Protein AF-A0A2N3C7J3-F1 (afdb_monomer)

pLDDT: mean 87.85, std 14.68, range [39.56, 98.12]

Structure (mmCIF, N/CA/C/O backbone):
data_AF-A0A2N3C7J3-F1
#
_entry.id   AF-A0A2N3C7J3-F1
#
loop_
_atom_site.group_PDB
_atom_site.id
_atom_site.type_symbol
_atom_site.label_atom_id
_atom_site.label_alt_id
_atom_site.label_comp_id
_atom_site.label_asym_id
_atom_site.label_entity_id
_atom_site.label_seq_id
_atom_site.pdbx_PDB_ins_code
_atom_site.Cartn_x
_atom_site.Cartn_y
_atom_site.Cartn_z
_atom_site.occupancy
_atom_site.B_iso_or_equiv
_atom_site.auth_seq_id
_atom_site.auth_comp_id
_atom_site.auth_asym_id
_atom_site.auth_atom_id
_atom_site.pdbx_PDB_model_num
ATOM 1 N N . VAL A 1 1 ? -2.230 -21.359 -26.504 1.00 69.44 1 VAL A N 1
ATOM 2 C CA . VAL A 1 1 ? -1.701 -20.142 -25.837 1.00 69.44 1 VAL A CA 1
ATOM 3 C C . VAL A 1 1 ? -2.886 -19.382 -25.263 1.00 69.44 1 VAL A C 1
ATOM 5 O O . VAL A 1 1 ? -3.869 -19.253 -25.979 1.00 69.44 1 VAL A O 1
ATOM 8 N N . THR A 1 2 ? -2.851 -18.961 -23.995 1.00 91.88 2 THR A N 1
ATOM 9 C CA . THR A 1 2 ? -3.959 -18.203 -23.381 1.00 91.88 2 THR A CA 1
ATOM 10 C C . THR A 1 2 ? -3.746 -16.697 -23.546 1.00 91.88 2 THR A C 1
ATOM 12 O O . THR A 1 2 ? -2.611 -16.245 -23.710 1.00 91.88 2 THR A O 1
ATOM 15 N N . GLU A 1 3 ? -4.817 -15.906 -23.464 1.00 86.19 3 GLU A N 1
ATOM 16 C CA . GLU A 1 3 ? -4.745 -14.437 -23.502 1.00 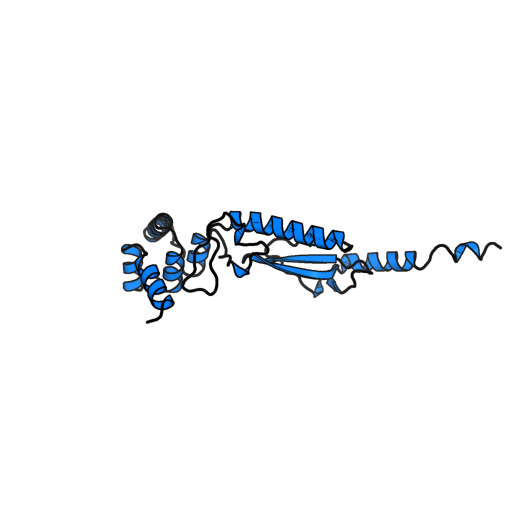86.19 3 GLU A CA 1
ATOM 17 C C . GLU A 1 3 ? -3.797 -13.877 -22.426 1.00 86.19 3 GLU A C 1
ATOM 19 O O . GLU A 1 3 ? -2.992 -12.985 -22.693 1.00 86.19 3 GLU A O 1
ATOM 24 N N . LEU A 1 4 ? -3.811 -14.468 -21.226 1.00 86.25 4 LEU A N 1
ATOM 25 C CA . LEU A 1 4 ? -2.898 -14.109 -20.141 1.00 86.25 4 LEU A CA 1
ATOM 26 C C . LEU A 1 4 ? -1.430 -14.387 -20.497 1.00 86.25 4 LEU A C 1
ATOM 28 O O . LEU A 1 4 ? -0.559 -13.577 -20.181 1.00 86.25 4 LEU A O 1
ATOM 32 N N . THR A 1 5 ? -1.137 -15.504 -21.173 1.00 88.81 5 THR A N 1
ATOM 33 C CA . THR A 1 5 ? 0.220 -15.786 -21.663 1.00 88.81 5 THR A CA 1
ATOM 34 C C . THR A 1 5 ? 0.669 -14.724 -22.665 1.00 88.81 5 THR A C 1
ATOM 36 O O . THR A 1 5 ? 1.784 -14.226 -22.536 1.00 88.81 5 THR A O 1
ATOM 39 N N . VAL A 1 6 ? -0.194 -14.324 -23.607 1.00 89.25 6 VAL A N 1
ATOM 40 C CA . VAL A 1 6 ? 0.124 -13.262 -24.580 1.00 89.25 6 VAL A CA 1
ATOM 41 C C . VAL A 1 6 ? 0.414 -11.942 -23.866 1.00 89.25 6 VAL A C 1
ATOM 43 O O . VAL A 1 6 ? 1.452 -11.333 -24.110 1.00 89.25 6 VAL A O 1
ATOM 46 N N . ARG A 1 7 ? -0.440 -11.529 -22.922 1.00 88.06 7 ARG A N 1
ATOM 47 C CA . ARG A 1 7 ? -0.241 -10.287 -22.154 1.00 88.06 7 ARG A CA 1
ATOM 48 C C . ARG A 1 7 ? 1.067 -10.290 -21.366 1.00 88.06 7 ARG A C 1
ATOM 50 O O . ARG A 1 7 ? 1.789 -9.301 -21.391 1.00 88.06 7 ARG A O 1
ATOM 57 N N . ARG A 1 8 ? 1.416 -11.407 -20.718 1.00 91.12 8 ARG A N 1
ATOM 58 C CA . ARG A 1 8 ? 2.692 -11.552 -19.993 1.00 91.12 8 ARG A CA 1
ATOM 59 C C . ARG A 1 8 ? 3.904 -11.437 -20.915 1.00 91.12 8 ARG A C 1
ATOM 61 O O . ARG A 1 8 ? 4.882 -10.797 -20.544 1.00 91.12 8 ARG A O 1
ATOM 68 N N . VAL A 1 9 ? 3.840 -12.029 -22.108 1.00 89.94 9 VAL A N 1
ATOM 69 C CA . VAL A 1 9 ? 4.904 -11.900 -23.116 1.00 89.94 9 VAL A CA 1
ATOM 70 C C . VAL A 1 9 ? 5.036 -10.446 -23.572 1.00 89.94 9 VAL A C 1
ATOM 72 O O . VAL A 1 9 ? 6.145 -9.919 -23.600 1.00 89.94 9 VAL A O 1
ATOM 75 N N . LEU A 1 10 ? 3.916 -9.772 -23.851 1.00 87.56 10 LEU A N 1
ATOM 76 C CA . LEU A 1 10 ? 3.915 -8.357 -24.233 1.00 87.56 10 LEU A CA 1
ATOM 77 C C . LEU A 1 10 ? 4.470 -7.448 -23.123 1.00 87.56 10 LEU A C 1
ATOM 79 O O . LEU A 1 10 ? 5.210 -6.517 -23.423 1.00 87.56 10 LEU A O 1
ATOM 83 N N . ALA A 1 11 ? 4.190 -7.740 -21.852 1.00 87.12 11 ALA A N 1
ATOM 84 C CA . ALA A 1 11 ? 4.720 -6.980 -20.717 1.00 87.12 11 ALA A CA 1
ATOM 85 C C . ALA A 1 11 ? 6.236 -7.130 -20.532 1.00 87.12 11 ALA A C 1
ATOM 87 O O . ALA A 1 11 ? 6.928 -6.185 -20.169 1.00 87.12 11 ALA A O 1
ATOM 88 N N . LEU A 1 12 ? 6.788 -8.312 -20.811 1.00 90.44 12 LEU A N 1
ATOM 89 C CA . LEU A 1 12 ? 8.243 -8.481 -20.851 1.00 90.44 12 LEU A CA 1
ATOM 90 C C . LEU A 1 12 ? 8.844 -7.767 -22.071 1.00 90.44 12 LEU A C 1
ATOM 92 O O . LEU A 1 12 ? 9.934 -7.201 -21.988 1.00 90.44 12 LEU A O 1
ATOM 96 N N . ALA A 1 13 ? 8.121 -7.740 -23.194 1.00 88.25 13 ALA A 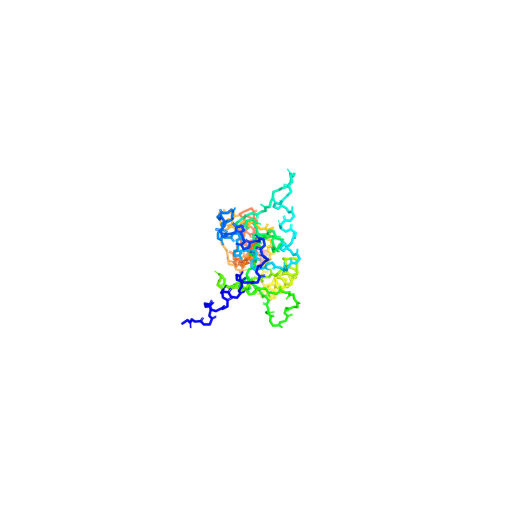N 1
ATOM 97 C CA . ALA A 1 13 ? 8.534 -7.008 -24.386 1.00 88.25 13 ALA A CA 1
ATOM 98 C C . ALA A 1 13 ? 8.504 -5.479 -24.196 1.00 88.25 13 ALA A C 1
ATOM 100 O O . ALA A 1 13 ? 9.284 -4.789 -24.849 1.00 88.25 13 ALA A O 1
ATOM 101 N N . SER A 1 14 ? 7.683 -4.940 -23.285 1.00 87.56 14 SER A N 1
ATOM 102 C CA . SER A 1 14 ? 7.628 -3.497 -23.000 1.00 87.56 14 SER A CA 1
ATOM 103 C C . SER A 1 14 ? 8.785 -2.974 -22.142 1.00 87.56 14 SER A C 1
ATOM 105 O O . SER A 1 14 ? 8.901 -1.764 -21.951 1.00 87.56 14 SER A O 1
ATOM 107 N N . LEU A 1 15 ? 9.645 -3.850 -21.614 1.00 94.38 15 LEU A N 1
ATOM 108 C CA . LEU A 1 15 ? 10.865 -3.444 -20.912 1.00 94.38 15 LEU A CA 1
ATOM 109 C C . LEU A 1 15 ? 11.858 -2.774 -21.870 1.00 94.38 15 LEU A C 1
ATOM 111 O O . LEU A 1 15 ? 11.883 -3.071 -23.062 1.00 94.38 15 LEU A O 1
ATOM 115 N N . SER A 1 16 ? 12.723 -1.897 -21.369 1.00 95.44 16 SER A N 1
ATOM 116 C CA . SER A 1 16 ? 13.808 -1.345 -22.187 1.00 95.44 16 SER A CA 1
ATOM 117 C C . SER A 1 16 ? 14.799 -2.436 -22.633 1.00 95.44 16 SER A C 1
ATOM 119 O O . SER A 1 16 ? 14.985 -3.457 -21.964 1.00 95.44 16 SER A O 1
ATOM 121 N N . GLY A 1 17 ? 15.461 -2.223 -23.777 1.00 96.25 17 GLY A N 1
ATOM 122 C CA . GLY A 1 17 ? 16.481 -3.144 -24.300 1.00 96.25 17 GLY A CA 1
ATOM 123 C C . GLY A 1 17 ? 17.576 -3.504 -23.282 1.00 96.25 17 GLY A C 1
ATOM 124 O O . GLY A 1 17 ? 17.837 -4.695 -23.110 1.00 96.25 17 GLY A O 1
ATOM 125 N N . PRO A 1 18 ? 18.163 -2.525 -22.563 1.00 97.31 18 PRO A N 1
ATOM 126 C CA . PRO A 1 18 ? 19.156 -2.798 -21.525 1.00 97.31 18 PRO A CA 1
ATOM 127 C C . PRO A 1 18 ? 18.635 -3.678 -20.383 1.00 97.31 18 PRO A C 1
ATOM 129 O O . PRO A 1 18 ? 19.316 -4.622 -20.003 1.00 97.31 18 PRO A O 1
ATOM 132 N N . ILE A 1 19 ? 17.414 -3.447 -19.881 1.00 97.50 19 ILE A N 1
ATOM 133 C CA . ILE A 1 19 ? 16.832 -4.278 -18.808 1.00 97.50 19 ILE A CA 1
ATOM 134 C C . ILE A 1 19 ? 16.631 -5.721 -19.284 1.00 97.50 19 ILE A C 1
ATOM 136 O O . ILE A 1 19 ? 16.953 -6.662 -18.561 1.00 97.50 19 ILE A O 1
ATOM 140 N N . ARG A 1 20 ? 16.142 -5.917 -20.518 1.00 96.44 20 ARG A N 1
ATOM 141 C CA . ARG A 1 20 ? 16.008 -7.268 -21.090 1.00 96.44 20 ARG A CA 1
ATOM 142 C C . ARG A 1 20 ? 17.354 -7.976 -21.221 1.00 96.44 20 ARG A C 1
ATOM 144 O O . ARG A 1 20 ? 17.415 -9.181 -20.992 1.00 96.44 20 ARG A O 1
ATOM 151 N N . LYS A 1 21 ? 18.412 -7.240 -21.578 1.00 96.94 21 LYS A N 1
ATOM 152 C CA . LYS A 1 21 ? 19.771 -7.782 -21.646 1.00 96.94 21 LYS A CA 1
ATOM 153 C C . LYS A 1 21 ? 20.260 -8.214 -20.262 1.00 96.94 21 LYS A C 1
ATOM 155 O O . LYS A 1 21 ? 20.635 -9.366 -20.123 1.00 96.94 21 LYS A O 1
ATOM 160 N N . LEU A 1 22 ? 20.141 -7.355 -19.245 1.00 97.31 22 LEU A N 1
ATOM 161 C CA . LEU A 1 22 ? 20.501 -7.702 -17.862 1.00 97.31 22 LEU A CA 1
ATOM 162 C C . LEU A 1 22 ? 19.790 -8.973 -17.381 1.00 97.31 22 LEU A C 1
ATOM 164 O O . LEU A 1 22 ? 20.396 -9.798 -16.713 1.00 97.31 22 LEU A O 1
ATOM 168 N N . TYR A 1 23 ? 18.520 -9.163 -17.745 1.00 95.81 23 TYR A N 1
ATOM 169 C CA . TYR A 1 23 ? 17.815 -10.399 -17.402 1.00 95.81 23 TYR A CA 1
ATOM 170 C C . TYR A 1 23 ? 18.317 -11.623 -18.173 1.00 95.81 23 TYR A C 1
ATOM 172 O O . TYR A 1 23 ? 18.389 -12.709 -17.616 1.00 95.81 23 TYR A O 1
ATOM 180 N N . THR A 1 24 ? 18.631 -11.457 -19.459 1.00 95.94 24 THR A N 1
ATOM 181 C CA . THR A 1 24 ? 19.147 -12.545 -20.308 1.00 95.94 24 THR A CA 1
ATOM 182 C C . THR A 1 24 ? 20.534 -12.996 -19.858 1.00 95.94 24 THR A C 1
ATOM 184 O O . THR A 1 24 ? 20.850 -14.176 -19.961 1.00 95.94 24 THR A O 1
ATOM 187 N N . ASP A 1 25 ? 21.327 -12.061 -19.339 1.00 97.25 25 ASP A N 1
ATOM 188 C CA . ASP A 1 25 ? 22.675 -12.291 -18.823 1.00 97.25 25 ASP A CA 1
ATOM 189 C C . ASP A 1 25 ? 22.663 -12.746 -17.339 1.00 97.25 25 ASP A C 1
ATOM 191 O O . ASP A 1 25 ? 23.718 -12.821 -16.719 1.00 97.25 25 ASP A O 1
ATOM 195 N N . ASP A 1 26 ? 21.487 -13.040 -16.759 1.00 96.12 26 ASP A N 1
ATOM 196 C CA . ASP A 1 26 ? 21.280 -13.437 -15.351 1.00 96.12 26 ASP A CA 1
ATOM 197 C C . ASP A 1 26 ? 21.779 -12.417 -14.294 1.00 96.12 26 ASP A C 1
ATOM 199 O O . ASP A 1 26 ? 21.926 -12.737 -13.114 1.00 96.12 26 ASP A O 1
ATOM 203 N N . GLU A 1 27 ? 21.967 -11.150 -14.680 1.00 97.38 27 GLU A N 1
ATOM 204 C CA . GLU A 1 27 ? 22.411 -10.061 -13.791 1.00 97.38 27 GLU A CA 1
ATOM 205 C C . GLU A 1 27 ? 21.302 -9.568 -12.846 1.00 97.38 27 GLU A C 1
ATOM 207 O O . GLU A 1 27 ? 21.571 -8.991 -11.790 1.00 97.38 27 GLU A O 1
ATOM 212 N N . ILE A 1 28 ? 20.035 -9.777 -13.218 1.00 97.06 28 ILE A N 1
ATOM 213 C CA . ILE A 1 28 ? 18.875 -9.438 -12.388 1.00 97.06 28 ILE A CA 1
ATOM 214 C C . ILE A 1 28 ? 17.913 -10.605 -12.261 1.00 97.06 28 ILE A C 1
ATOM 216 O O . ILE A 1 28 ? 17.639 -11.336 -13.209 1.00 97.06 28 ILE A O 1
ATOM 220 N N . ASP A 1 29 ? 17.335 -10.742 -11.073 1.00 95.81 29 ASP A N 1
ATOM 221 C CA . ASP A 1 29 ? 16.405 -11.819 -10.787 1.00 95.81 29 ASP A CA 1
ATOM 222 C C . ASP A 1 29 ? 15.016 -11.592 -11.423 1.00 95.81 29 ASP A C 1
ATOM 224 O O . ASP A 1 29 ? 14.615 -10.500 -11.850 1.00 95.81 29 ASP A O 1
ATOM 228 N N . ARG A 1 30 ? 14.228 -12.669 -11.440 1.00 94.25 30 ARG A N 1
ATOM 229 C CA . ARG A 1 30 ? 12.876 -12.675 -12.006 1.00 94.25 30 ARG A CA 1
ATOM 230 C C . ARG A 1 30 ? 11.900 -11.749 -11.270 1.00 94.25 30 ARG A C 1
ATOM 232 O O . ARG A 1 30 ? 10.965 -11.249 -11.897 1.00 94.25 30 ARG A O 1
ATOM 239 N N . GLU A 1 31 ? 12.046 -11.569 -9.961 1.00 94.38 31 GLU A N 1
ATOM 240 C CA . GLU A 1 31 ? 11.203 -10.667 -9.170 1.00 94.38 31 GLU A CA 1
ATOM 241 C C . GLU A 1 31 ? 11.479 -9.202 -9.550 1.00 94.38 31 GLU A C 1
ATOM 243 O O . GLU A 1 31 ? 10.529 -8.459 -9.802 1.00 94.38 31 GLU A O 1
ATOM 248 N N . THR A 1 32 ? 12.750 -8.824 -9.716 1.00 96.38 32 THR A N 1
ATOM 249 C CA . THR A 1 32 ? 13.192 -7.506 -10.201 1.00 96.38 32 THR A CA 1
ATOM 250 C C . THR A 1 32 ? 12.607 -7.192 -11.576 1.00 96.38 32 THR A C 1
ATOM 252 O O . THR A 1 32 ? 11.985 -6.149 -11.772 1.00 96.38 32 THR A O 1
ATOM 255 N N . VAL A 1 33 ? 12.731 -8.116 -12.532 1.00 95.56 33 VAL A N 1
ATOM 256 C CA . VAL A 1 33 ? 12.214 -7.916 -13.896 1.00 95.56 33 VAL A CA 1
ATOM 257 C C . VAL A 1 33 ? 10.703 -7.753 -13.916 1.00 95.56 33 VAL A C 1
ATOM 259 O O . VAL A 1 33 ? 10.190 -6.856 -14.581 1.00 95.56 33 VAL A O 1
ATOM 262 N N . ARG A 1 34 ? 9.978 -8.585 -13.160 1.00 93.81 34 ARG A N 1
ATOM 263 C CA . ARG A 1 34 ? 8.521 -8.462 -13.027 1.00 93.81 34 ARG A CA 1
ATOM 264 C C . ARG A 1 34 ? 8.131 -7.126 -12.407 1.00 93.81 34 ARG A C 1
ATOM 266 O O . ARG A 1 34 ? 7.203 -6.497 -12.903 1.00 93.81 34 ARG A O 1
ATOM 273 N N . ALA A 1 35 ? 8.845 -6.667 -11.381 1.00 93.50 35 ALA A N 1
ATOM 274 C CA . ALA A 1 35 ? 8.617 -5.348 -10.808 1.00 93.50 35 ALA A CA 1
ATOM 275 C C . ALA A 1 35 ? 8.791 -4.247 -11.866 1.00 93.50 35 ALA A C 1
ATOM 277 O O . ALA A 1 35 ? 7.901 -3.417 -12.022 1.00 93.50 35 ALA A O 1
ATOM 278 N N . LEU A 1 36 ? 9.864 -4.295 -12.662 1.00 94.88 36 LEU A N 1
ATOM 279 C CA . LEU A 1 36 ? 10.135 -3.318 -13.725 1.00 94.88 36 LEU A CA 1
ATOM 280 C C . LEU A 1 36 ? 9.076 -3.305 -14.838 1.00 94.88 36 LEU A C 1
ATOM 282 O O . LEU A 1 36 ? 8.916 -2.276 -15.492 1.00 94.88 36 LEU A O 1
ATOM 286 N N . THR A 1 37 ? 8.293 -4.377 -15.019 1.00 93.44 37 THR A N 1
ATOM 287 C CA . THR A 1 37 ? 7.136 -4.343 -15.938 1.00 93.44 37 THR A CA 1
ATOM 288 C C . THR A 1 37 ? 6.013 -3.418 -15.461 1.00 93.44 37 THR A C 1
ATOM 290 O O . THR A 1 37 ? 5.214 -2.969 -16.277 1.00 93.44 37 THR A O 1
ATOM 293 N N . LEU A 1 38 ? 5.969 -3.090 -14.164 1.00 90.75 38 LEU A N 1
ATOM 294 C CA . LEU A 1 38 ? 5.019 -2.129 -13.596 1.00 90.75 38 LEU A CA 1
ATOM 295 C C . LEU A 1 38 ? 5.479 -0.673 -13.768 1.00 90.75 38 LEU A C 1
ATOM 297 O O . LEU A 1 38 ? 4.689 0.247 -13.558 1.00 90.75 38 LEU A O 1
ATOM 301 N N . ALA A 1 39 ? 6.751 -0.449 -14.109 1.00 91.00 39 ALA A N 1
ATOM 302 C CA . ALA A 1 39 ? 7.332 0.880 -14.222 1.00 91.00 39 ALA A CA 1
ATOM 303 C C . ALA A 1 39 ? 7.036 1.525 -15.582 1.00 91.00 39 ALA A C 1
ATOM 305 O O . ALA A 1 39 ? 7.122 0.886 -16.634 1.00 91.00 39 ALA A O 1
ATOM 306 N N . THR A 1 40 ? 6.793 2.838 -15.564 1.00 89.81 40 THR A N 1
ATOM 307 C CA . THR A 1 40 ? 6.782 3.650 -16.788 1.00 89.81 40 THR A CA 1
ATOM 308 C C . THR A 1 40 ? 8.162 3.627 -17.463 1.00 89.81 40 THR A C 1
ATOM 310 O O . THR A 1 40 ? 9.173 3.421 -16.783 1.00 89.81 40 THR A O 1
ATOM 313 N N . PRO A 1 41 ? 8.262 3.897 -18.780 1.00 92.31 41 PRO A N 1
ATOM 314 C CA . PRO A 1 41 ? 9.557 3.946 -19.466 1.00 92.31 41 PRO A CA 1
ATOM 315 C C . PRO A 1 41 ? 10.559 4.915 -18.821 1.00 92.31 41 PRO A C 1
ATOM 317 O O . PRO A 1 41 ? 11.740 4.596 -18.705 1.00 92.31 41 PRO A O 1
ATOM 320 N N . ALA A 1 42 ? 10.087 6.069 -18.337 1.00 93.38 42 ALA A N 1
ATOM 321 C CA . ALA A 1 42 ? 10.918 7.027 -17.610 1.00 93.38 42 ALA A CA 1
ATOM 322 C C . ALA A 1 42 ? 11.460 6.431 -16.300 1.00 93.38 42 ALA A C 1
ATOM 324 O O . ALA A 1 42 ? 12.654 6.512 -16.028 1.00 93.38 42 ALA A O 1
ATOM 325 N N . ARG A 1 43 ? 10.609 5.743 -15.529 1.00 93.62 43 ARG A N 1
ATOM 326 C CA . ARG A 1 43 ? 11.009 5.113 -14.265 1.00 93.62 43 ARG A CA 1
ATOM 327 C C . ARG A 1 43 ? 11.964 3.930 -14.475 1.00 93.62 43 ARG A C 1
ATOM 329 O O . ARG A 1 43 ? 12.863 3.731 -13.664 1.00 93.62 43 ARG A O 1
ATOM 336 N N . GLN A 1 44 ? 11.826 3.187 -15.576 1.00 96.44 44 GLN A N 1
ATOM 337 C CA . GLN A 1 44 ? 12.811 2.178 -15.992 1.00 96.44 44 GLN A CA 1
ATOM 338 C C . GLN A 1 44 ? 14.173 2.809 -16.322 1.00 96.44 44 GLN A C 1
ATOM 340 O O . GLN A 1 44 ? 15.209 2.257 -15.956 1.00 96.44 44 GLN A O 1
ATOM 345 N N . ALA A 1 45 ? 14.183 3.967 -16.992 1.00 97.00 45 ALA A N 1
ATOM 346 C CA . ALA A 1 45 ? 15.416 4.701 -17.268 1.00 97.00 45 ALA A CA 1
ATOM 347 C C . ALA A 1 45 ? 16.080 5.198 -15.974 1.00 97.00 45 ALA A C 1
ATOM 349 O O . ALA A 1 45 ? 17.295 5.095 -15.838 1.00 97.00 45 ALA A O 1
ATOM 350 N N . ASP A 1 46 ? 15.298 5.672 -15.004 1.00 97.25 46 ASP A N 1
ATOM 351 C CA . ASP A 1 46 ? 15.821 6.058 -13.691 1.00 97.25 46 ASP A CA 1
ATOM 352 C C . ASP A 1 46 ? 16.408 4.863 -12.933 1.00 97.25 46 ASP A C 1
ATOM 354 O O . ASP A 1 46 ? 17.493 4.970 -12.369 1.00 97.25 46 ASP A O 1
ATOM 358 N N . TRP A 1 47 ? 15.760 3.696 -12.990 1.00 97.81 47 TRP A N 1
ATOM 359 C CA . TRP A 1 47 ? 16.317 2.474 -12.409 1.00 97.81 47 TRP A CA 1
ATOM 360 C C . TRP A 1 47 ? 17.656 2.083 -13.060 1.00 97.81 47 TRP A C 1
ATOM 362 O O . TRP A 1 47 ? 18.595 1.712 -12.361 1.00 97.81 47 TRP A O 1
ATOM 372 N N . LEU A 1 48 ? 17.790 2.234 -14.384 1.00 98.06 48 LEU A N 1
ATOM 373 C CA . LEU A 1 48 ? 19.057 1.991 -15.086 1.00 98.06 48 LEU A CA 1
ATOM 374 C C . LEU A 1 48 ? 20.159 2.980 -14.686 1.00 98.06 48 LEU A C 1
ATOM 376 O O . LEU A 1 48 ? 21.318 2.580 -14.598 1.00 98.06 48 LEU A O 1
ATOM 380 N N . LYS A 1 49 ? 19.825 4.248 -14.410 1.00 97.81 49 LYS A N 1
ATOM 381 C CA . LYS A 1 49 ? 20.801 5.212 -13.870 1.00 97.81 49 LYS A CA 1
ATOM 382 C C . LYS A 1 49 ? 21.339 4.744 -12.519 1.00 97.81 49 LYS A C 1
ATOM 384 O O . LYS A 1 49 ? 22.540 4.821 -12.301 1.00 97.81 49 LYS A O 1
ATOM 389 N N . LEU A 1 50 ? 20.471 4.216 -11.652 1.00 97.62 50 LEU A N 1
ATOM 390 C CA . LEU A 1 50 ? 20.888 3.624 -10.376 1.00 97.62 50 LEU A CA 1
ATOM 391 C C . LEU A 1 50 ? 21.743 2.370 -10.579 1.00 97.62 50 LEU A C 1
ATOM 393 O O . LEU A 1 50 ? 22.661 2.126 -9.808 1.00 97.62 50 LEU A O 1
ATOM 397 N N . TRP A 1 51 ? 21.441 1.564 -11.599 1.00 97.38 51 TRP A N 1
ATOM 398 C CA . TRP A 1 51 ? 22.180 0.333 -11.886 1.00 97.38 51 TRP A CA 1
ATOM 399 C C . TRP A 1 51 ? 23.623 0.610 -12.313 1.00 97.38 51 TRP A C 1
ATOM 401 O O . TRP A 1 51 ? 24.538 -0.074 -11.866 1.00 97.38 51 TRP A O 1
ATOM 411 N N . TYR A 1 52 ? 23.819 1.621 -13.161 1.00 96.62 52 TYR A N 1
ATOM 412 C CA . TYR A 1 52 ? 25.139 2.032 -13.647 1.00 96.62 52 TYR A CA 1
ATOM 413 C C . TYR A 1 52 ? 25.821 3.088 -12.768 1.00 96.62 52 TYR A C 1
ATOM 415 O O . TYR A 1 52 ? 26.875 3.598 -13.143 1.00 96.62 52 TYR A O 1
ATOM 423 N N . SER A 1 53 ? 25.231 3.443 -11.626 1.00 96.88 53 SER A N 1
ATOM 424 C CA . SER A 1 53 ? 25.833 4.394 -10.697 1.00 96.88 53 SER A CA 1
ATOM 425 C C . SER A 1 53 ? 27.028 3.768 -9.978 1.00 96.88 53 SER A C 1
ATOM 427 O O . SER A 1 53 ? 26.977 2.617 -9.551 1.00 96.88 53 SER A O 1
ATOM 429 N N . GLU A 1 54 ? 28.098 4.543 -9.803 1.00 95.38 54 GLU A N 1
ATOM 430 C CA . GLU A 1 54 ? 29.251 4.135 -8.988 1.00 95.38 54 GLU A CA 1
ATOM 431 C C . GLU A 1 54 ? 28.979 4.284 -7.482 1.00 95.38 54 GLU A C 1
ATOM 433 O O . GLU A 1 54 ? 29.626 3.633 -6.663 1.00 95.38 54 GLU A O 1
ATOM 438 N N . THR A 1 55 ? 28.026 5.143 -7.104 1.00 94.75 55 THR A N 1
ATOM 439 C CA . THR A 1 55 ? 27.765 5.523 -5.705 1.00 94.75 55 THR A CA 1
ATOM 440 C C . THR A 1 55 ? 26.426 5.027 -5.178 1.00 94.75 55 THR A C 1
ATOM 442 O O . THR A 1 55 ? 26.225 4.963 -3.967 1.00 94.75 55 THR A O 1
ATOM 445 N N . GLU A 1 56 ? 25.492 4.706 -6.068 1.00 95.25 56 GLU A N 1
ATOM 446 C CA . GLU A 1 56 ? 24.148 4.260 -5.714 1.00 95.25 56 GLU A CA 1
ATOM 447 C C . GLU A 1 56 ? 23.927 2.812 -6.138 1.00 95.25 56 GLU A C 1
ATOM 449 O O . GLU A 1 56 ? 24.580 2.296 -7.042 1.00 95.25 56 GLU A O 1
ATOM 454 N N . ARG A 1 57 ? 22.978 2.140 -5.479 1.00 92.25 57 ARG A N 1
ATOM 455 C CA . ARG A 1 57 ? 22.599 0.770 -5.817 1.00 92.25 57 ARG A CA 1
ATOM 456 C C . ARG A 1 57 ? 21.156 0.731 -6.286 1.00 92.25 57 ARG A C 1
ATOM 458 O O . ARG A 1 57 ? 20.252 1.140 -5.559 1.00 92.25 57 ARG A O 1
ATOM 465 N N . ALA A 1 58 ? 20.935 0.167 -7.470 1.00 96.94 58 ALA A N 1
ATOM 466 C CA . ALA A 1 58 ? 19.590 -0.117 -7.944 1.00 96.94 58 ALA A CA 1
ATOM 467 C C . ALA A 1 58 ? 18.850 -1.073 -6.987 1.00 96.94 58 ALA A C 1
ATOM 469 O O . ALA A 1 58 ? 19.396 -2.119 -6.616 1.00 96.94 58 ALA A O 1
ATOM 470 N N . PRO A 1 59 ? 17.602 -0.757 -6.600 1.00 96.44 59 PRO A N 1
ATOM 471 C CA . PRO A 1 59 ? 16.802 -1.649 -5.775 1.00 96.44 59 PRO A CA 1
ATOM 472 C C . PRO A 1 59 ? 16.412 -2.904 -6.571 1.00 96.44 59 PRO A C 1
ATOM 474 O O . PRO A 1 59 ? 16.102 -2.815 -7.760 1.00 96.44 59 PRO A O 1
ATOM 477 N N . MET A 1 60 ? 16.391 -4.063 -5.908 1.00 95.94 60 MET A N 1
ATOM 478 C CA . MET A 1 60 ? 16.103 -5.380 -6.505 1.00 95.94 60 MET A CA 1
ATOM 479 C C . MET A 1 60 ? 14.940 -6.084 -5.793 1.00 95.94 60 MET A C 1
ATOM 481 O O . MET A 1 60 ? 14.527 -5.678 -4.703 1.00 95.94 60 MET A O 1
ATOM 485 N N . GLY A 1 61 ? 14.381 -7.111 -6.429 1.00 93.38 61 GLY A N 1
ATOM 486 C CA . GLY A 1 61 ? 13.268 -7.926 -5.952 1.00 93.38 61 GLY A CA 1
ATOM 487 C C . GLY A 1 61 ? 12.110 -7.087 -5.415 1.00 93.38 61 GLY A C 1
ATOM 488 O O . GLY A 1 61 ? 11.671 -6.106 -6.027 1.00 93.38 61 GLY A O 1
ATOM 489 N N . ARG A 1 62 ? 11.651 -7.427 -4.209 1.00 89.94 62 ARG A N 1
ATOM 490 C CA . ARG A 1 62 ? 10.617 -6.671 -3.486 1.00 89.94 62 ARG A CA 1
ATOM 491 C C . ARG A 1 62 ? 10.949 -5.185 -3.307 1.00 89.94 62 ARG A C 1
ATOM 493 O O . ARG A 1 62 ? 10.040 -4.359 -3.387 1.00 89.94 62 ARG A O 1
ATOM 500 N N . ALA A 1 63 ? 12.214 -4.828 -3.076 1.00 92.38 63 ALA A N 1
ATOM 501 C CA . ALA A 1 63 ? 12.613 -3.430 -2.912 1.00 92.38 63 ALA A CA 1
ATOM 502 C C . ALA A 1 63 ? 12.495 -2.651 -4.230 1.00 92.38 63 ALA A C 1
ATOM 504 O O . ALA A 1 63 ? 12.087 -1.492 -4.210 1.00 92.38 63 ALA A O 1
ATOM 505 N N . CYS A 1 64 ? 12.773 -3.292 -5.374 1.00 94.81 64 CYS A N 1
ATOM 506 C CA . CYS A 1 64 ? 12.526 -2.709 -6.697 1.00 94.81 64 CYS A CA 1
ATOM 507 C C . CYS A 1 64 ? 11.044 -2.372 -6.859 1.00 94.81 64 CYS A C 1
ATOM 509 O O . CYS A 1 64 ? 10.690 -1.237 -7.173 1.00 94.81 64 CYS A O 1
ATOM 511 N N . ARG A 1 65 ? 10.170 -3.338 -6.550 1.00 90.44 65 ARG A N 1
ATOM 512 C CA . ARG A 1 65 ? 8.719 -3.137 -6.602 1.00 90.44 65 ARG A CA 1
ATOM 513 C C . ARG A 1 65 ? 8.286 -1.978 -5.710 1.00 90.44 65 ARG A C 1
ATOM 515 O O . ARG A 1 65 ? 7.556 -1.113 -6.179 1.00 90.44 65 ARG A O 1
ATOM 522 N N . ALA A 1 66 ? 8.784 -1.928 -4.475 1.00 88.81 66 ALA A N 1
ATOM 523 C CA . ALA A 1 66 ? 8.436 -0.864 -3.546 1.00 88.81 66 ALA A CA 1
ATOM 524 C C . ALA A 1 66 ? 8.917 0.518 -4.017 1.00 88.81 66 ALA A C 1
ATOM 526 O O . ALA A 1 66 ? 8.203 1.512 -3.909 1.00 88.81 66 ALA A O 1
ATOM 527 N N . TRP A 1 67 ? 10.117 0.581 -4.592 1.00 91.88 67 TRP A N 1
ATOM 528 C CA . TRP A 1 67 ? 10.654 1.803 -5.178 1.00 91.88 67 TRP A CA 1
ATOM 529 C C . TRP A 1 67 ? 9.832 2.280 -6.383 1.00 91.88 67 TRP A C 1
ATOM 531 O O . TRP A 1 67 ? 9.646 3.484 -6.552 1.00 91.88 67 TRP A O 1
ATOM 541 N N . ILE A 1 68 ? 9.304 1.366 -7.205 1.00 90.06 68 ILE A N 1
ATOM 542 C CA . ILE A 1 68 ? 8.433 1.705 -8.342 1.00 90.06 68 ILE A CA 1
ATOM 543 C C . ILE A 1 68 ? 7.095 2.275 -7.860 1.00 90.06 68 ILE A C 1
ATOM 545 O O . ILE A 1 68 ? 6.628 3.256 -8.430 1.00 90.06 68 ILE A O 1
ATOM 549 N N . THR A 1 69 ? 6.504 1.698 -6.811 1.00 84.50 69 THR A N 1
ATOM 550 C CA . THR A 1 69 ? 5.170 2.076 -6.309 1.00 84.50 69 THR A CA 1
ATOM 551 C C . THR A 1 69 ? 5.184 3.163 -5.230 1.00 84.50 69 THR A C 1
ATOM 553 O O . THR A 1 69 ? 4.135 3.490 -4.684 1.00 84.50 69 THR A O 1
ATOM 556 N N . GLY A 1 70 ? 6.352 3.715 -4.882 1.00 80.88 70 GLY A N 1
ATOM 557 C CA . GLY A 1 70 ? 6.471 4.757 -3.851 1.00 80.88 70 GLY A CA 1
ATOM 558 C C . GLY A 1 70 ? 6.241 4.259 -2.416 1.00 80.88 70 GLY A C 1
ATOM 559 O O . GLY A 1 70 ? 5.817 5.022 -1.554 1.00 80.88 70 GLY A O 1
ATOM 560 N N . GLY A 1 71 ? 6.493 2.978 -2.146 1.00 81.25 71 GLY A N 1
ATOM 561 C CA . GLY A 1 71 ? 6.231 2.328 -0.861 1.00 81.25 71 GLY A CA 1
ATOM 562 C C . GLY A 1 71 ? 5.894 0.852 -1.044 1.00 81.25 71 GLY A C 1
ATOM 563 O O . GLY A 1 71 ? 6.022 0.324 -2.143 1.00 81.25 71 GLY A O 1
ATOM 564 N N . SER A 1 72 ? 5.445 0.166 0.011 1.00 80.88 72 SER A N 1
ATOM 565 C CA . SER A 1 72 ? 4.942 -1.211 -0.142 1.00 80.88 72 SER A CA 1
ATOM 566 C C . SER A 1 72 ? 3.856 -1.246 -1.217 1.00 80.88 72 SER A C 1
ATOM 568 O O . SER A 1 72 ? 2.954 -0.419 -1.184 1.00 80.88 72 SER A O 1
ATOM 570 N N . ALA A 1 73 ? 3.960 -2.165 -2.180 1.00 85.12 73 ALA A N 1
ATOM 571 C CA . ALA A 1 73 ? 2.989 -2.247 -3.265 1.00 85.12 73 ALA A CA 1
ATOM 572 C C . ALA A 1 73 ? 1.587 -2.512 -2.704 1.00 85.12 73 ALA A C 1
ATOM 574 O O . ALA A 1 73 ? 1.388 -3.492 -1.986 1.00 85.12 73 ALA A O 1
ATOM 575 N N . ILE A 1 74 ? 0.639 -1.648 -3.062 1.00 92.12 74 ILE A N 1
ATOM 576 C CA . ILE A 1 74 ? -0.748 -1.713 -2.603 1.00 92.12 74 ILE A CA 1
ATOM 577 C C . ILE A 1 74 ? -1.600 -2.233 -3.750 1.00 92.12 74 ILE A C 1
ATOM 579 O O . ILE A 1 74 ? -1.603 -1.666 -4.846 1.00 92.12 74 ILE A O 1
ATOM 583 N N . THR A 1 75 ? -2.304 -3.329 -3.507 1.00 94.25 75 THR A N 1
ATOM 584 C CA . THR A 1 75 ? -3.155 -3.968 -4.503 1.00 94.25 75 THR A CA 1
ATOM 585 C C . THR A 1 75 ? -4.596 -3.475 -4.405 1.00 94.25 75 THR A C 1
ATOM 587 O O . THR A 1 75 ? -5.076 -3.044 -3.358 1.00 94.25 75 THR A O 1
ATOM 590 N N . THR A 1 76 ? -5.294 -3.514 -5.532 1.00 94.94 76 THR A N 1
ATOM 591 C CA . THR A 1 76 ? -6.665 -3.004 -5.690 1.00 94.94 76 THR A CA 1
ATOM 592 C C . THR A 1 76 ? -7.698 -3.715 -4.818 1.00 94.94 76 THR A C 1
ATOM 594 O O . THR A 1 76 ? -8.679 -3.089 -4.432 1.00 94.94 76 THR A O 1
ATOM 597 N N . ASP A 1 77 ? -7.459 -4.965 -4.416 1.00 94.88 77 ASP A N 1
ATOM 598 C CA . ASP A 1 77 ? -8.295 -5.691 -3.448 1.00 94.88 77 ASP A CA 1
ATOM 599 C C . ASP A 1 77 ? -8.238 -5.100 -2.027 1.00 94.88 77 ASP A C 1
ATOM 601 O O . ASP A 1 77 ? -9.077 -5.432 -1.192 1.00 94.88 77 ASP A O 1
ATOM 605 N N . LYS A 1 78 ? -7.271 -4.218 -1.737 1.00 95.81 78 LYS A N 1
ATOM 606 C CA . LYS A 1 78 ? -7.160 -3.521 -0.445 1.00 95.81 78 LYS A CA 1
ATOM 607 C C . LYS A 1 78 ? -7.974 -2.230 -0.379 1.00 95.81 78 LYS A C 1
ATOM 609 O O . LYS A 1 78 ? -8.055 -1.622 0.688 1.00 95.81 78 LYS A O 1
ATOM 614 N N . ALA A 1 79 ? -8.560 -1.787 -1.490 1.00 96.69 79 ALA A N 1
ATOM 615 C CA . ALA A 1 79 ? -9.338 -0.556 -1.528 1.00 96.69 79 ALA A CA 1
ATOM 616 C C . ALA A 1 79 ? -10.633 -0.693 -0.713 1.00 96.69 79 ALA A C 1
ATOM 618 O O . ALA A 1 79 ? -11.440 -1.589 -0.949 1.00 96.69 79 ALA A O 1
ATOM 619 N N . LEU A 1 80 ? -10.850 0.224 0.235 1.00 97.12 80 LEU A N 1
ATOM 620 C CA . LEU A 1 80 ? -12.134 0.367 0.931 1.00 97.12 80 LEU A CA 1
ATOM 621 C C . LEU A 1 80 ? -13.135 1.236 0.157 1.00 97.12 80 LEU A C 1
ATOM 623 O O . LEU A 1 80 ? -14.294 1.340 0.562 1.00 97.12 80 LEU A O 1
ATOM 627 N N . PHE A 1 81 ? -12.677 1.878 -0.916 1.00 96.19 81 PHE A N 1
ATOM 628 C CA . PHE A 1 81 ? -13.449 2.747 -1.795 1.00 96.19 81 PHE A CA 1
ATOM 629 C C . PHE A 1 81 ? -13.761 2.056 -3.125 1.00 96.19 81 PHE A C 1
ATOM 631 O O . PHE A 1 81 ? -13.101 1.094 -3.519 1.00 96.19 81 PHE A O 1
ATOM 638 N N . ASP A 1 82 ? -14.757 2.581 -3.836 1.00 94.25 82 ASP A N 1
ATOM 639 C CA . ASP A 1 82 ? -15.092 2.117 -5.178 1.00 94.25 82 ASP A CA 1
ATOM 640 C C . ASP A 1 82 ? -14.022 2.542 -6.195 1.00 94.25 82 ASP A C 1
ATOM 642 O O . ASP A 1 82 ? -13.718 3.728 -6.354 1.00 94.25 82 ASP A O 1
ATOM 646 N N . LEU A 1 83 ? -13.474 1.563 -6.915 1.00 93.00 83 LEU A N 1
ATOM 647 C CA . LEU A 1 83 ? -12.478 1.793 -7.958 1.00 93.00 83 LEU A CA 1
ATOM 648 C C . LEU A 1 83 ? -13.061 2.535 -9.166 1.00 93.00 83 LEU A C 1
ATOM 650 O O . LEU A 1 83 ? -12.311 3.227 -9.847 1.00 93.00 83 LEU A O 1
ATOM 654 N N . ALA A 1 84 ? -14.371 2.441 -9.429 1.00 90.75 84 ALA A N 1
ATOM 655 C CA . ALA A 1 84 ? -14.990 3.162 -10.545 1.00 90.75 84 ALA A CA 1
ATOM 656 C C . ALA A 1 84 ? -14.972 4.690 -10.344 1.00 90.75 84 ALA A C 1
ATOM 658 O O . ALA A 1 84 ? -14.931 5.439 -11.319 1.00 90.75 84 ALA A O 1
ATOM 659 N N . GLY A 1 85 ? -14.961 5.150 -9.088 1.00 88.12 85 GLY A N 1
ATOM 660 C CA . GLY A 1 85 ? -14.832 6.563 -8.721 1.00 88.12 85 GLY A CA 1
ATOM 661 C C . GLY A 1 85 ? -13.392 7.029 -8.480 1.00 88.12 85 GLY A C 1
ATOM 662 O O . GLY A 1 85 ? -13.174 8.204 -8.183 1.00 88.12 85 GLY A O 1
ATOM 663 N N . TYR A 1 86 ? -12.402 6.137 -8.574 1.00 93.19 86 TYR A N 1
ATOM 664 C CA . TYR A 1 86 ? -11.007 6.461 -8.290 1.00 93.19 86 TYR A CA 1
ATOM 665 C C . TYR A 1 86 ? -10.315 7.074 -9.513 1.00 93.19 86 TYR A C 1
ATOM 667 O O . TYR A 1 86 ? -10.237 6.463 -10.575 1.00 93.19 86 TYR A O 1
ATOM 675 N N . SER A 1 87 ? -9.772 8.284 -9.360 1.00 89.00 87 SER A N 1
ATOM 676 C CA . SER A 1 87 ? -9.115 9.022 -10.449 1.00 89.00 87 SER A CA 1
ATOM 677 C C . SER A 1 87 ? -7.611 8.759 -10.574 1.00 89.00 87 SER A C 1
ATOM 679 O O . SER A 1 87 ? -6.975 9.280 -11.489 1.00 89.00 87 SER A O 1
ATOM 681 N N . GLY A 1 88 ? -7.013 8.039 -9.621 1.00 88.50 88 GLY A N 1
ATOM 682 C CA . GLY A 1 88 ? -5.586 7.731 -9.641 1.00 88.50 88 GLY A CA 1
ATOM 683 C C . GLY A 1 88 ? -5.250 6.590 -10.601 1.00 88.50 88 GLY A C 1
ATOM 684 O O . GLY A 1 88 ? -6.106 5.800 -10.998 1.00 88.50 88 GLY A O 1
ATOM 685 N N . ALA A 1 89 ? -3.976 6.489 -10.972 1.00 87.88 89 ALA A N 1
ATOM 686 C CA . ALA A 1 89 ? -3.521 5.455 -11.890 1.00 87.88 89 ALA A CA 1
ATOM 687 C C . ALA A 1 89 ? -3.405 4.086 -11.198 1.00 87.88 89 ALA A C 1
ATOM 689 O O . ALA A 1 89 ? -2.877 3.957 -10.090 1.00 87.88 89 ALA A O 1
ATOM 690 N N . VAL A 1 90 ? -3.857 3.052 -11.904 1.00 91.00 90 VAL A N 1
ATOM 691 C CA . VAL A 1 90 ? -3.718 1.647 -11.520 1.00 91.00 90 VAL A CA 1
ATOM 692 C C . VAL A 1 90 ? -3.009 0.912 -12.650 1.00 91.00 90 VAL A C 1
ATOM 694 O O . VAL A 1 90 ? -3.384 1.033 -13.817 1.00 91.00 90 VAL A O 1
ATOM 697 N N . THR A 1 91 ? -2.003 0.119 -12.301 1.00 88.31 91 THR A N 1
ATOM 698 C CA . THR A 1 91 ? -1.251 -0.708 -13.241 1.00 88.31 91 THR A CA 1
ATOM 699 C C . THR A 1 91 ? -1.685 -2.159 -13.095 1.00 88.31 91 THR A C 1
ATOM 701 O O . THR A 1 91 ? -1.650 -2.726 -12.002 1.00 88.31 91 THR A O 1
ATOM 704 N N . ALA A 1 92 ? -2.083 -2.788 -14.201 1.00 87.88 92 ALA A N 1
ATOM 705 C CA . ALA A 1 92 ? -2.374 -4.215 -14.214 1.00 87.88 92 ALA A CA 1
ATOM 706 C C . ALA A 1 92 ? -1.099 -5.015 -13.899 1.00 87.88 92 ALA A C 1
ATOM 708 O O . ALA A 1 92 ? -0.151 -5.011 -14.686 1.00 87.88 92 ALA A O 1
ATOM 709 N N . ASP A 1 93 ? -1.077 -5.726 -12.769 1.00 88.69 93 ASP A N 1
ATOM 710 C CA . ASP A 1 93 ? 0.007 -6.654 -12.458 1.00 88.69 93 ASP A CA 1
ATOM 711 C C . ASP A 1 93 ? -0.263 -7.994 -13.131 1.00 88.69 93 ASP A C 1
ATOM 713 O O . ASP A 1 93 ? -0.981 -8.853 -12.626 1.00 88.69 93 ASP A O 1
ATOM 717 N N . LEU A 1 94 ? 0.341 -8.181 -14.300 1.00 87.88 94 LEU A N 1
ATOM 718 C CA . LEU A 1 94 ? 0.160 -9.389 -15.100 1.00 87.88 94 LEU A CA 1
ATOM 719 C C . LEU A 1 94 ? 0.808 -10.630 -14.466 1.00 87.88 94 LEU A C 1
ATOM 721 O O . LEU A 1 94 ? 0.585 -11.747 -14.942 1.00 87.88 94 LEU A O 1
ATOM 725 N N . PHE A 1 95 ? 1.593 -10.463 -13.401 1.00 86.44 95 PHE A N 1
ATOM 726 C CA . PHE A 1 95 ? 2.226 -11.543 -12.648 1.00 86.44 95 PHE A CA 1
ATOM 727 C C . PHE A 1 95 ? 1.639 -11.729 -11.243 1.00 86.44 95 PHE A C 1
ATOM 729 O O . PHE A 1 95 ? 1.993 -12.715 -10.595 1.00 86.44 95 PHE A O 1
ATOM 736 N N . GLY A 1 96 ? 0.749 -10.835 -10.809 1.00 84.06 96 GLY A N 1
ATOM 737 C CA . GLY A 1 96 ? 0.007 -10.900 -9.553 1.00 84.06 96 GLY A CA 1
ATOM 738 C C . GLY A 1 96 ? -1.463 -11.279 -9.749 1.00 84.06 96 GLY A C 1
ATOM 739 O O . GLY A 1 96 ? -1.914 -11.554 -10.861 1.00 84.06 96 GLY A O 1
ATOM 740 N N . GLU A 1 97 ? -2.203 -11.317 -8.643 1.00 84.44 97 GLU A N 1
ATOM 741 C CA . GLU A 1 97 ? -3.638 -11.647 -8.626 1.00 84.44 97 GLU A CA 1
ATOM 742 C C . GLU A 1 97 ? -4.533 -10.412 -8.783 1.00 84.44 97 GLU A C 1
ATOM 744 O O . GLU A 1 97 ? -5.653 -10.514 -9.275 1.00 84.44 97 GLU A O 1
ATOM 749 N N . ALA A 1 98 ? -4.026 -9.240 -8.401 1.00 88.69 98 ALA A N 1
ATOM 750 C CA . ALA A 1 98 ? -4.746 -7.977 -8.429 1.00 88.69 98 ALA A CA 1
ATOM 751 C C . ALA A 1 98 ? -3.880 -6.876 -9.046 1.00 88.69 98 ALA A C 1
ATOM 753 O O . ALA A 1 98 ? -2.650 -6.906 -8.969 1.00 88.69 98 ALA A O 1
ATOM 754 N N . ALA A 1 99 ? -4.532 -5.878 -9.642 1.00 91.44 99 ALA A N 1
ATOM 755 C CA . ALA A 1 99 ? -3.847 -4.688 -10.127 1.00 91.44 99 ALA A CA 1
ATOM 756 C C . ALA A 1 99 ? -3.281 -3.868 -8.954 1.00 91.44 99 ALA A C 1
ATOM 758 O O . ALA A 1 99 ? -3.757 -3.988 -7.824 1.00 91.44 99 ALA A O 1
ATOM 759 N N . VAL A 1 100 ? -2.274 -3.041 -9.221 1.00 92.19 100 VAL A N 1
ATOM 760 C CA . VAL A 1 100 ? -1.507 -2.297 -8.212 1.00 92.19 100 VAL A CA 1
ATOM 761 C C . VAL A 1 100 ? -1.718 -0.802 -8.408 1.00 92.19 100 VAL A C 1
ATOM 763 O O . VAL A 1 100 ? -1.693 -0.319 -9.540 1.00 92.19 100 VAL A O 1
ATOM 766 N N . PHE A 1 101 ? -1.898 -0.059 -7.320 1.00 92.44 101 PHE A N 1
ATOM 767 C CA . PHE A 1 101 ? -1.936 1.402 -7.375 1.00 92.44 101 PHE A CA 1
ATOM 768 C C . PHE A 1 101 ? -0.559 1.956 -7.758 1.00 92.44 101 PHE A C 1
ATOM 770 O O . PHE A 1 101 ? 0.455 1.577 -7.172 1.00 92.44 101 PHE A O 1
ATOM 777 N N . ALA A 1 102 ? -0.519 2.847 -8.749 1.00 87.69 102 ALA A N 1
ATOM 778 C CA . ALA A 1 102 ? 0.732 3.431 -9.235 1.00 87.69 102 ALA A CA 1
ATOM 779 C C . ALA A 1 102 ? 1.260 4.556 -8.327 1.00 87.69 102 ALA A C 1
ATOM 781 O O . ALA A 1 102 ? 2.441 4.888 -8.389 1.00 87.69 102 ALA A O 1
ATOM 782 N N . ASP A 1 103 ? 0.390 5.125 -7.490 1.00 86.94 103 ASP A N 1
ATOM 783 C CA . ASP A 1 103 ? 0.699 6.209 -6.564 1.00 86.94 103 ASP A CA 1
ATOM 784 C C . ASP A 1 103 ? 0.153 5.869 -5.170 1.00 86.94 103 ASP A C 1
ATOM 786 O O . ASP A 1 103 ? -1.062 5.833 -4.938 1.00 86.94 103 ASP A O 1
ATOM 790 N N . ALA A 1 104 ? 1.069 5.598 -4.237 1.00 89.12 104 ALA A N 1
ATOM 791 C CA . ALA A 1 104 ? 0.722 5.265 -2.863 1.00 89.12 104 ALA A CA 1
ATOM 792 C C . ALA A 1 104 ? 0.067 6.441 -2.120 1.00 89.12 104 ALA A C 1
ATOM 794 O O . ALA A 1 104 ? -0.832 6.217 -1.312 1.00 89.12 104 ALA A O 1
ATOM 795 N N . GLU A 1 105 ? 0.477 7.685 -2.377 1.00 89.62 105 GLU A N 1
ATOM 796 C CA . GLU A 1 105 ? -0.087 8.865 -1.715 1.00 89.62 105 GLU A CA 1
ATOM 797 C C . GLU A 1 105 ? -1.536 9.090 -2.160 1.00 89.62 105 GLU A C 1
ATOM 799 O O . GLU A 1 105 ? -2.429 9.265 -1.325 1.00 89.62 105 GLU A O 1
ATOM 804 N N . ALA A 1 106 ? -1.792 8.985 -3.468 1.00 91.69 106 ALA A N 1
ATOM 805 C CA . ALA A 1 106 ? -3.142 9.076 -4.015 1.00 91.69 106 ALA A CA 1
ATOM 806 C C . ALA A 1 106 ? -4.059 7.966 -3.478 1.00 91.69 106 ALA A C 1
ATOM 808 O O . ALA A 1 106 ? -5.222 8.229 -3.162 1.00 91.69 106 ALA A O 1
ATOM 809 N N . PHE A 1 107 ? -3.550 6.733 -3.350 1.00 93.94 107 PHE A N 1
ATOM 810 C CA . PHE A 1 107 ? -4.275 5.653 -2.678 1.00 93.94 107 PHE A CA 1
ATOM 811 C C . PHE A 1 107 ? -4.611 6.025 -1.231 1.00 93.94 107 PHE A C 1
ATOM 813 O O . PHE A 1 107 ? -5.775 5.947 -0.844 1.00 93.94 107 PHE A O 1
ATOM 820 N N . TRP A 1 108 ? -3.623 6.455 -0.437 1.00 93.75 108 TRP A N 1
ATOM 821 C CA . TRP A 1 108 ? -3.836 6.738 0.983 1.00 93.75 108 TRP A CA 1
ATOM 822 C C . TRP A 1 108 ? -4.827 7.873 1.207 1.00 93.75 108 TRP A C 1
ATOM 824 O O . TRP A 1 108 ? -5.680 7.757 2.078 1.00 93.75 108 TRP A O 1
ATOM 834 N N . LYS A 1 109 ? -4.807 8.908 0.364 1.00 94.56 109 LYS A N 1
ATOM 835 C CA . LYS A 1 109 ? -5.812 9.974 0.401 1.00 94.56 109 LYS A CA 1
ATOM 836 C C . LYS A 1 109 ? -7.239 9.441 0.209 1.00 94.56 109 LYS A C 1
ATOM 838 O O . LYS A 1 109 ? -8.147 9.849 0.931 1.00 94.56 109 LYS A O 1
ATOM 843 N N . ALA A 1 110 ? -7.443 8.540 -0.754 1.00 96.44 110 ALA A N 1
ATOM 844 C CA . ALA A 1 110 ? -8.748 7.923 -0.999 1.00 96.44 110 ALA A CA 1
ATOM 845 C C . ALA A 1 110 ? -9.139 6.935 0.117 1.00 96.44 110 ALA A C 1
ATOM 847 O O . ALA A 1 110 ? -10.288 6.913 0.561 1.00 96.44 110 ALA A O 1
ATOM 848 N N . GLN A 1 111 ? -8.174 6.161 0.616 1.00 97.06 111 GLN A N 1
ATOM 849 C CA . GLN A 1 111 ? -8.373 5.195 1.692 1.00 97.06 111 GLN A CA 1
ATOM 850 C C . GLN A 1 111 ? -8.745 5.886 3.009 1.00 97.06 111 GLN A C 1
ATOM 852 O O . GLN A 1 111 ? -9.693 5.466 3.666 1.00 97.06 111 GLN A O 1
ATOM 857 N N . ASP A 1 112 ? -8.064 6.976 3.368 1.00 96.44 112 ASP A N 1
ATOM 858 C CA . ASP A 1 112 ? -8.336 7.741 4.587 1.00 96.44 112 ASP A CA 1
ATOM 859 C C . ASP A 1 112 ? -9.754 8.346 4.559 1.00 96.44 112 ASP A C 1
ATOM 861 O O . ASP A 1 112 ? -10.452 8.337 5.576 1.00 96.44 112 ASP A O 1
ATOM 865 N N . ALA A 1 113 ? -10.228 8.790 3.387 1.00 96.69 113 ALA A N 1
ATOM 866 C CA . ALA A 1 113 ? -11.605 9.253 3.207 1.00 96.69 113 ALA A CA 1
ATOM 867 C C . ALA A 1 113 ? -12.631 8.123 3.424 1.00 96.69 113 ALA A C 1
ATOM 869 O O . ALA A 1 113 ? -13.609 8.306 4.151 1.00 96.69 113 ALA A O 1
ATOM 870 N N . ALA A 1 114 ? -12.382 6.934 2.867 1.00 97.56 114 ALA A N 1
ATOM 871 C CA . ALA A 1 114 ? -13.243 5.769 3.073 1.00 97.56 114 ALA A CA 1
ATOM 872 C C . ALA A 1 114 ? -13.233 5.286 4.536 1.00 97.56 114 ALA A C 1
ATOM 874 O O . ALA A 1 114 ? -14.274 4.921 5.089 1.00 97.56 114 ALA A O 1
ATOM 875 N N . VAL A 1 115 ? -12.074 5.322 5.203 1.00 97.88 115 VAL A N 1
ATOM 876 C CA . VAL A 1 115 ? -11.958 5.021 6.638 1.00 97.88 115 VAL A CA 1
ATOM 877 C C . VAL A 1 115 ? -12.770 6.023 7.462 1.00 97.88 115 VAL A C 1
ATOM 879 O O . VAL A 1 115 ? -13.522 5.601 8.342 1.00 97.88 115 VAL A O 1
ATOM 882 N N . ALA A 1 116 ? -12.684 7.322 7.163 1.00 97.56 116 ALA A N 1
ATOM 883 C CA . ALA A 1 116 ? -13.487 8.350 7.825 1.00 97.56 116 ALA A CA 1
ATOM 884 C C . ALA A 1 116 ? -15.000 8.109 7.666 1.00 97.56 116 ALA A C 1
ATOM 886 O O . ALA A 1 116 ? -15.738 8.208 8.649 1.00 97.56 116 ALA A O 1
ATOM 887 N N . GLU A 1 117 ? -15.462 7.710 6.479 1.00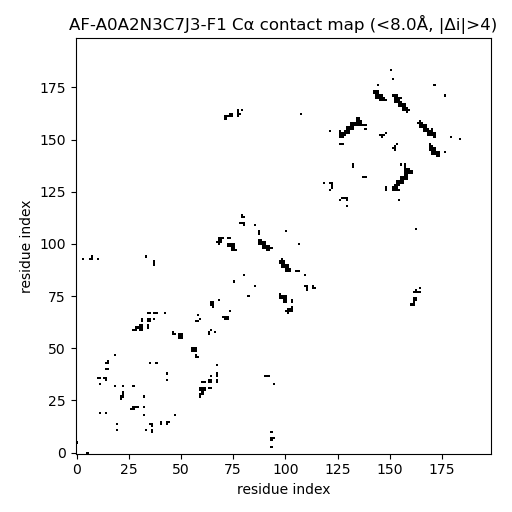 97.88 117 GLU A N 1
ATOM 888 C CA . GLU A 1 117 ? -16.867 7.349 6.249 1.00 97.88 117 GLU A CA 1
ATOM 889 C C . GLU A 1 117 ? -17.296 6.140 7.100 1.00 97.88 117 GLU A C 1
ATOM 891 O O . GLU A 1 117 ? -18.327 6.176 7.782 1.00 97.88 117 GLU A O 1
ATOM 896 N N . LYS A 1 118 ? -16.478 5.078 7.144 1.00 97.88 118 LYS A N 1
ATOM 897 C CA . LYS A 1 118 ? -16.744 3.906 7.998 1.00 97.88 118 LYS A CA 1
ATOM 898 C C . LYS A 1 118 ? -16.801 4.293 9.477 1.00 97.88 118 LYS A C 1
ATOM 900 O O . LYS A 1 118 ? -17.700 3.829 10.183 1.00 97.88 118 LYS A O 1
ATOM 905 N N . ILE A 1 119 ? -15.887 5.152 9.939 1.00 98.00 119 ILE A N 1
ATOM 906 C CA . ILE A 1 119 ? -15.864 5.683 11.312 1.00 98.00 119 ILE A CA 1
ATOM 907 C C . ILE A 1 119 ? -17.163 6.432 11.622 1.00 98.00 119 ILE A C 1
ATOM 909 O O . ILE A 1 119 ? -17.790 6.147 12.646 1.00 98.00 119 ILE A O 1
ATOM 913 N N . ALA A 1 120 ? -17.605 7.329 10.737 1.00 97.62 120 ALA A N 1
ATOM 914 C CA . ALA A 1 120 ? -18.870 8.041 10.899 1.00 97.62 120 ALA A CA 1
ATOM 915 C C . ALA A 1 120 ? -20.055 7.062 10.990 1.00 97.62 120 ALA A C 1
ATOM 917 O O . ALA A 1 120 ? -20.911 7.198 11.865 1.00 97.62 120 ALA A O 1
ATOM 918 N N . GLY A 1 121 ? -20.062 6.005 10.171 1.00 98.00 121 GLY A N 1
ATOM 919 C CA . GLY A 1 121 ? -21.061 4.938 10.254 1.00 98.00 121 GLY A CA 1
ATOM 920 C C . GLY A 1 121 ? -21.058 4.201 11.601 1.00 98.00 121 GLY A C 1
ATOM 921 O O . GLY A 1 121 ? -22.121 3.894 12.142 1.00 98.00 121 GLY A O 1
ATOM 922 N N . TYR A 1 122 ? -19.887 3.930 12.185 1.00 97.56 122 TYR A N 1
ATOM 923 C CA . TYR A 1 122 ? -19.788 3.354 13.532 1.00 97.56 122 TYR A CA 1
ATOM 924 C C . TYR A 1 122 ? -20.348 4.292 14.607 1.00 97.56 122 TYR A C 1
ATOM 926 O O . TYR A 1 122 ? -21.094 3.848 15.483 1.00 97.56 122 TYR A O 1
ATOM 934 N N . GLN A 1 123 ? -20.047 5.586 14.518 1.00 95.19 123 GLN A N 1
ATOM 935 C CA . GLN A 1 123 ? -20.562 6.591 15.449 1.00 95.19 123 GLN A CA 1
ATOM 936 C C . GLN A 1 123 ? -22.087 6.715 15.363 1.00 95.19 123 GLN A C 1
ATOM 938 O O . GLN A 1 123 ? -22.754 6.666 16.391 1.00 95.19 123 GLN A O 1
ATOM 943 N N . GLN A 1 124 ? -22.654 6.765 14.153 1.00 96.81 124 GLN A N 1
ATOM 944 C CA . GLN A 1 124 ? -24.109 6.793 13.941 1.00 96.81 124 GLN A CA 1
ATOM 945 C C . GLN A 1 124 ? -24.803 5.543 14.482 1.00 96.81 124 GLN A C 1
ATOM 947 O O . GLN A 1 124 ? -25.909 5.616 15.011 1.00 96.81 124 GLN A O 1
ATOM 952 N N . ARG A 1 125 ? -24.138 4.384 14.406 1.00 96.25 125 ARG A N 1
ATOM 953 C CA . ARG A 1 125 ? -24.646 3.167 15.039 1.00 96.25 125 ARG A CA 1
ATOM 954 C C . ARG A 1 125 ? -24.594 3.241 16.566 1.00 96.25 125 ARG A C 1
ATOM 956 O O . ARG A 1 125 ? -25.191 2.374 17.183 1.00 96.25 125 ARG A O 1
ATOM 963 N N . GLY A 1 126 ? -23.929 4.208 17.196 1.00 94.81 126 GLY A N 1
ATOM 964 C CA . GLY A 1 126 ? -23.867 4.358 18.656 1.00 94.81 126 GLY A CA 1
ATOM 965 C C . GLY A 1 126 ? -22.751 3.545 19.312 1.00 94.81 126 GLY A C 1
ATOM 966 O O . GLY A 1 126 ? -22.928 3.015 20.406 1.00 94.81 126 GLY A O 1
ATOM 967 N N . TRP A 1 127 ? -21.630 3.347 18.616 1.00 96.56 127 TRP A N 1
ATOM 968 C CA . TRP A 1 127 ? -20.418 2.809 19.239 1.00 96.56 127 TRP A CA 1
ATOM 969 C C . TRP A 1 127 ? -19.798 3.838 20.192 1.00 96.56 127 TRP A C 1
ATOM 971 O O . TRP A 1 127 ? -19.762 5.023 19.874 1.00 96.56 127 TRP A O 1
ATOM 981 N N . ALA A 1 128 ? -19.273 3.386 21.337 1.00 91.50 128 ALA A N 1
ATOM 982 C CA . ALA A 1 128 ? -18.745 4.272 22.383 1.00 91.50 128 ALA A CA 1
ATOM 983 C C . ALA A 1 128 ? -17.495 5.063 21.954 1.00 91.50 128 ALA A C 1
ATOM 985 O O . ALA A 1 128 ? -17.138 6.068 22.564 1.00 91.50 128 ALA A O 1
ATOM 986 N N . GLY A 1 129 ? -16.813 4.608 20.905 1.00 93.88 129 GLY A N 1
ATOM 987 C CA . GLY A 1 129 ? -15.699 5.310 20.291 1.00 93.88 129 GLY A CA 1
ATOM 988 C C . GLY A 1 129 ? -15.045 4.482 19.195 1.00 93.88 129 GLY A C 1
ATOM 989 O O . GLY A 1 129 ? -15.233 3.266 19.117 1.00 93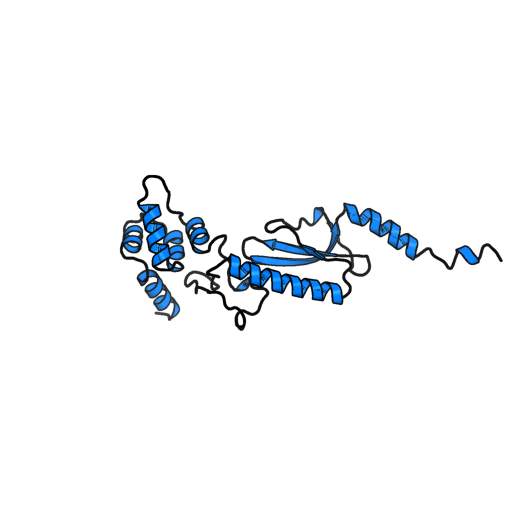.88 129 GLY A O 1
ATOM 990 N N . VAL A 1 130 ? -14.251 5.149 18.362 1.00 96.81 130 VAL A N 1
ATOM 991 C CA . VAL A 1 130 ? -13.416 4.503 17.348 1.00 96.81 130 VAL A CA 1
ATOM 992 C C . VAL A 1 130 ? -11.983 4.990 17.520 1.00 96.81 130 VAL A C 1
ATOM 994 O O . VAL A 1 130 ? -11.739 6.195 17.562 1.00 96.81 130 VAL A O 1
ATOM 997 N N . LYS A 1 131 ? -11.034 4.063 17.654 1.00 95.88 131 LYS A N 1
ATOM 998 C CA . LYS A 1 131 ? -9.607 4.360 17.782 1.00 95.88 131 LYS A CA 1
ATOM 999 C C . LYS A 1 131 ? -8.885 3.874 16.539 1.00 95.88 131 LYS A C 1
ATOM 1001 O O . LYS A 1 131 ? -8.787 2.675 16.311 1.00 95.88 131 LYS A O 1
ATOM 1006 N N . VAL A 1 132 ? -8.336 4.809 15.776 1.00 96.56 132 VAL A N 1
ATOM 1007 C CA . VAL A 1 132 ? -7.437 4.495 14.666 1.00 96.56 132 VAL A CA 1
ATOM 1008 C C . VAL A 1 132 ? -6.023 4.322 15.215 1.00 96.56 132 VAL A C 1
ATOM 1010 O O . VAL A 1 132 ? -5.530 5.185 15.951 1.00 96.56 132 VAL A O 1
ATOM 1013 N N . LEU A 1 133 ? -5.410 3.175 14.930 1.00 96.38 133 LEU A N 1
ATOM 1014 C CA . LEU A 1 133 ? -4.008 2.908 15.239 1.00 96.38 133 LEU A CA 1
ATOM 1015 C C . LEU A 1 133 ? -3.103 3.580 14.203 1.00 96.38 133 LEU A C 1
ATOM 1017 O O . LEU A 1 133 ? -3.513 3.817 13.064 1.00 96.38 133 LEU A O 1
ATOM 1021 N N . GLU A 1 134 ? -1.864 3.872 14.599 1.00 94.12 134 GLU A N 1
ATOM 1022 C CA . GLU A 1 134 ? -0.844 4.323 13.654 1.00 94.12 134 GLU A CA 1
ATOM 1023 C C . GLU A 1 134 ? -0.638 3.282 12.550 1.00 94.12 134 GLU A C 1
ATOM 1025 O O . GLU A 1 134 ? -0.753 2.073 12.772 1.00 94.12 134 GLU A O 1
ATOM 1030 N N . 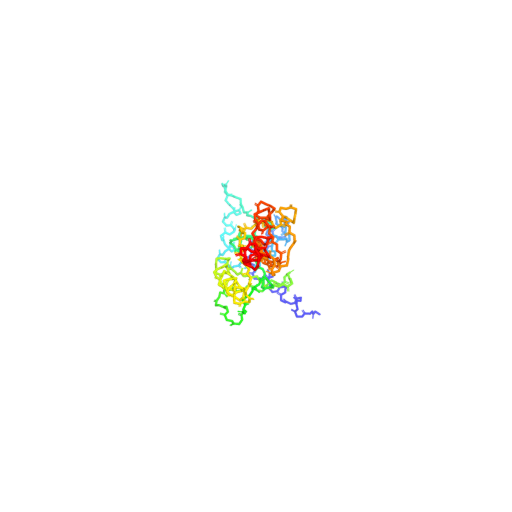ARG A 1 135 ? -0.332 3.749 11.339 1.00 92.81 135 ARG A N 1
ATOM 1031 C CA . ARG A 1 135 ? -0.105 2.862 10.199 1.00 92.81 135 ARG A CA 1
ATOM 1032 C C . ARG A 1 135 ? 1.079 1.937 10.491 1.00 92.81 135 ARG A C 1
ATOM 1034 O O . ARG A 1 135 ? 2.157 2.400 10.840 1.00 92.81 135 ARG A O 1
ATOM 1041 N N . GLY A 1 136 ? 0.860 0.635 10.337 1.00 91.75 136 GLY A N 1
ATOM 1042 C CA . GLY A 1 136 ? 1.829 -0.413 10.658 1.00 91.75 136 GLY A CA 1
ATOM 1043 C C . GLY A 1 136 ? 1.691 -0.985 12.072 1.00 91.75 136 GLY A C 1
ATOM 1044 O O . GLY A 1 136 ? 2.109 -2.124 12.292 1.00 91.75 136 GLY A O 1
ATOM 1045 N N . ALA A 1 137 ? 1.047 -0.276 13.006 1.00 94.81 137 ALA A N 1
ATOM 1046 C CA . ALA A 1 137 ? 0.821 -0.782 14.356 1.00 94.81 137 ALA A CA 1
ATOM 1047 C C . ALA A 1 137 ? -0.152 -1.971 14.356 1.00 94.81 137 ALA A C 1
ATOM 1049 O O . ALA A 1 137 ? -1.108 -2.029 13.581 1.00 94.81 137 ALA A O 1
ATOM 1050 N N . TYR A 1 138 ? 0.108 -2.939 15.234 1.00 94.06 138 TYR A N 1
ATOM 1051 C CA . TYR A 1 138 ? -0.680 -4.162 15.357 1.00 94.06 138 TYR A CA 1
ATOM 1052 C C . TYR A 1 138 ? -1.756 -4.007 16.434 1.00 94.06 138 TYR A C 1
ATOM 1054 O O . TYR A 1 138 ? -1.494 -3.478 17.515 1.00 94.06 138 TYR A O 1
ATOM 1062 N N . PHE A 1 139 ? -2.960 -4.527 16.171 1.00 96.12 139 PHE A N 1
ATOM 1063 C CA . PHE A 1 139 ? -3.921 -4.778 17.235 1.00 96.12 139 PHE A CA 1
ATOM 1064 C C . PHE A 1 139 ? -3.502 -6.025 18.019 1.00 96.12 139 PHE A C 1
ATOM 1066 O O . PHE A 1 139 ? -3.704 -7.168 17.601 1.00 96.12 139 PHE A O 1
ATOM 1073 N N . HIS A 1 140 ? -2.897 -5.800 19.176 1.00 94.38 140 HIS A N 1
ATOM 1074 C CA . HIS A 1 140 ? -2.502 -6.861 20.085 1.00 94.38 140 HIS A CA 1
ATOM 1075 C C . HIS A 1 140 ? -3.651 -7.204 21.026 1.00 94.38 140 HIS A C 1
ATOM 1077 O O . HIS A 1 140 ? -3.891 -6.488 21.990 1.00 94.38 140 HIS A O 1
ATOM 1083 N N . ARG A 1 141 ? -4.360 -8.311 20.770 1.00 92.69 141 ARG A N 1
ATOM 1084 C CA . ARG A 1 141 ? -5.543 -8.718 21.556 1.00 92.69 141 ARG A CA 1
ATOM 1085 C C . ARG A 1 141 ? -5.315 -8.742 23.070 1.00 92.69 141 ARG A C 1
ATOM 1087 O O . ARG A 1 141 ? -6.250 -8.468 23.801 1.00 92.69 141 ARG A O 1
ATOM 1094 N N . TRP A 1 142 ? -4.103 -9.043 23.535 1.00 91.75 142 TRP A N 1
ATOM 1095 C CA . TRP A 1 142 ? -3.761 -9.072 24.962 1.00 91.75 142 TRP A CA 1
ATOM 1096 C C . TRP A 1 142 ? -3.714 -7.689 25.636 1.00 91.75 142 TRP A C 1
ATOM 1098 O O . TRP A 1 142 ? -3.819 -7.615 26.855 1.00 91.75 142 TRP A O 1
ATOM 1108 N N . ASP A 1 143 ? -3.607 -6.596 24.873 1.00 92.25 143 ASP A N 1
ATOM 1109 C CA . ASP A 1 143 ? -3.665 -5.225 25.407 1.00 92.25 143 ASP A CA 1
ATOM 1110 C C . ASP A 1 143 ? -5.112 -4.738 25.628 1.00 92.25 143 ASP A C 1
ATOM 1112 O O . ASP A 1 143 ? -5.340 -3.630 26.140 1.00 92.25 143 ASP A O 1
ATOM 1116 N N . TYR A 1 144 ? -6.098 -5.548 25.228 1.00 93.75 144 TYR A N 1
ATOM 1117 C CA . TYR A 1 144 ? -7.513 -5.200 25.223 1.00 93.75 144 TYR A CA 1
ATOM 1118 C C . TYR A 1 144 ? -8.367 -6.286 25.880 1.00 93.75 144 TYR A C 1
ATOM 1120 O O . TYR A 1 144 ? -8.096 -7.479 25.795 1.00 93.75 144 TYR A O 1
ATOM 1128 N N . GLU A 1 145 ? -9.461 -5.857 26.493 1.00 93.25 145 GLU A N 1
ATOM 1129 C CA . GLU A 1 145 ? -10.534 -6.726 26.952 1.00 93.25 145 GLU A CA 1
ATOM 1130 C C . GLU A 1 145 ? -11.677 -6.677 25.938 1.00 93.25 145 GLU A C 1
ATOM 1132 O O . GLU A 1 145 ? -12.075 -5.601 25.471 1.00 93.25 145 GLU A O 1
ATOM 1137 N N . GLN A 1 146 ? -12.204 -7.850 25.588 1.00 94.19 146 GLN A N 1
ATOM 1138 C CA . GLN A 1 146 ? -13.386 -7.942 24.745 1.00 94.19 146 GLN A CA 1
ATOM 1139 C C . GLN A 1 146 ? -14.614 -7.512 25.550 1.00 94.19 146 GLN A C 1
ATOM 1141 O O . GLN A 1 146 ? -14.792 -7.893 26.704 1.00 94.19 146 GLN A O 1
ATOM 1146 N N . THR A 1 147 ? -15.472 -6.714 24.933 1.00 92.19 147 THR A N 1
ATOM 1147 C CA . THR A 1 147 ? -16.675 -6.178 25.562 1.00 92.19 147 THR A CA 1
ATOM 1148 C C . THR A 1 147 ? -17.765 -5.975 24.519 1.00 92.19 147 THR A C 1
ATOM 1150 O O . THR A 1 147 ? -17.520 -5.932 23.310 1.00 92.19 147 THR A O 1
ATOM 1153 N N . THR A 1 148 ? -19.004 -5.843 24.971 1.00 91.38 148 THR A N 1
ATOM 1154 C CA . THR A 1 148 ? -20.103 -5.511 24.072 1.00 91.38 148 THR A CA 1
ATOM 1155 C C . THR A 1 148 ? -20.137 -4.012 23.792 1.00 91.38 148 THR A C 1
ATOM 1157 O O . THR A 1 148 ? -19.711 -3.180 24.593 1.00 91.38 148 THR A O 1
ATOM 1160 N N . LYS A 1 149 ? -20.740 -3.637 22.666 1.00 92.38 149 LYS A N 1
ATOM 1161 C CA . LYS A 1 149 ? -21.039 -2.234 22.357 1.00 92.38 149 LYS A CA 1
ATOM 1162 C C . LYS A 1 149 ? -21.842 -1.543 23.471 1.00 92.38 149 LYS A C 1
ATOM 1164 O O . LYS A 1 149 ? -21.577 -0.388 23.781 1.00 92.38 149 LYS A O 1
ATOM 1169 N N . LYS A 1 150 ? -22.800 -2.252 24.088 1.00 89.56 150 LYS A N 1
ATOM 1170 C CA . LYS A 1 150 ? -23.628 -1.726 25.191 1.00 89.56 150 LYS A CA 1
ATOM 1171 C C . LYS A 1 150 ? -22.804 -1.414 26.444 1.00 89.56 150 LYS A C 1
ATOM 1173 O O . LYS A 1 150 ? -23.122 -0.471 27.151 1.00 89.56 150 LYS A O 1
ATOM 1178 N N . GLN A 1 151 ? -21.733 -2.167 26.685 1.00 87.12 151 GLN A N 1
ATOM 1179 C CA . GLN A 1 151 ? -20.834 -2.012 27.833 1.00 87.12 151 GLN A CA 1
ATOM 1180 C C . GLN A 1 151 ? -19.634 -1.097 27.528 1.00 87.12 151 GLN A C 1
ATOM 1182 O O . GLN A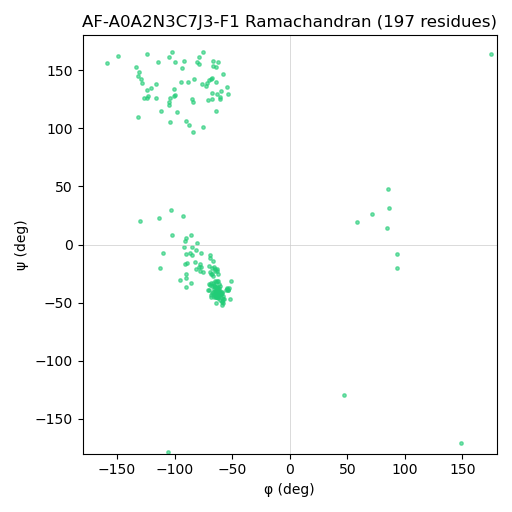 1 151 ? -18.576 -1.213 28.144 1.00 87.12 151 GLN A O 1
ATOM 1187 N N . GLY A 1 152 ? -19.772 -0.192 26.554 1.00 88.12 152 GLY A N 1
ATOM 1188 C CA . GLY A 1 152 ? -18.736 0.788 26.230 1.00 88.12 152 GLY A CA 1
ATOM 1189 C C . GLY A 1 152 ? -17.640 0.283 25.291 1.00 88.12 152 GLY A C 1
ATOM 1190 O O . GLY A 1 152 ? -16.611 0.943 25.155 1.00 88.12 152 GLY A O 1
ATOM 1191 N N . GLY A 1 153 ? -17.841 -0.860 24.627 1.00 93.88 153 GLY A N 1
ATOM 1192 C CA . GLY A 1 153 ? -16.918 -1.349 23.608 1.00 93.88 153 GLY A CA 1
ATOM 1193 C C . GLY A 1 153 ? -16.659 -0.328 22.507 1.00 93.88 153 GLY A C 1
ATOM 1194 O O . GLY A 1 153 ? -17.582 0.312 21.999 1.00 93.88 153 GLY A O 1
ATOM 1195 N N . LYS A 1 154 ? -15.385 -0.193 22.138 1.00 95.88 154 LYS A N 1
ATOM 1196 C CA . LYS A 1 154 ? -14.914 0.655 21.043 1.00 95.88 154 LYS A CA 1
ATOM 1197 C C . LYS A 1 154 ? -14.593 -0.196 19.818 1.00 95.88 154 LYS A C 1
ATOM 1199 O O . LYS A 1 154 ? -14.476 -1.421 19.900 1.00 95.88 154 LYS A O 1
ATOM 1204 N N . VAL A 1 155 ? -14.443 0.476 18.684 1.00 97.75 155 VAL A N 1
ATOM 1205 C CA . VAL A 1 155 ? -13.900 -0.113 17.457 1.00 97.75 155 VAL A CA 1
ATOM 1206 C C . VAL A 1 155 ? -12.438 0.291 17.330 1.00 97.75 155 VAL A C 1
ATOM 1208 O O . VAL A 1 155 ? -12.121 1.477 17.418 1.00 97.75 155 VAL A O 1
ATOM 1211 N N . ILE A 1 156 ? -11.545 -0.671 17.128 1.00 97.75 156 ILE A N 1
ATOM 1212 C CA . ILE A 1 156 ? -10.122 -0.418 16.896 1.00 97.75 156 ILE A CA 1
ATOM 1213 C C . ILE A 1 156 ? -9.836 -0.625 15.411 1.00 97.75 156 ILE A C 1
ATOM 1215 O O . ILE A 1 156 ? -10.066 -1.708 14.879 1.00 97.75 156 ILE A O 1
ATOM 1219 N N . VAL A 1 157 ? -9.362 0.420 14.736 1.00 98.00 157 VAL A N 1
ATOM 1220 C CA . VAL A 1 157 ? -9.033 0.388 13.308 1.00 98.00 157 VAL A CA 1
ATOM 1221 C C . VAL A 1 157 ? -7.538 0.163 13.161 1.00 98.00 157 VAL A C 1
ATOM 1223 O O . VAL A 1 157 ? -6.728 1.007 13.544 1.00 98.00 157 VAL A O 1
ATOM 1226 N N . GLU A 1 158 ? -7.182 -0.987 12.610 1.00 97.62 158 GLU A N 1
ATOM 1227 C CA . GLU A 1 158 ? -5.813 -1.390 12.317 1.00 97.62 158 GLU A CA 1
ATOM 1228 C C . GLU A 1 158 ? -5.529 -1.172 10.831 1.00 97.62 158 GLU A C 1
ATOM 1230 O O . GLU A 1 158 ? -6.282 -1.658 9.990 1.00 97.62 158 GLU A O 1
ATOM 1235 N N . GLN A 1 159 ? -4.442 -0.465 10.510 1.00 96.56 159 GLN A N 1
ATOM 1236 C CA . GLN A 1 159 ? -4.047 -0.158 9.134 1.00 96.56 159 GLN A CA 1
ATOM 1237 C C . GLN A 1 159 ? -2.628 -0.654 8.864 1.00 96.56 159 GLN A C 1
ATOM 1239 O O . GLN A 1 159 ? -1.688 -0.296 9.576 1.00 96.56 159 GLN A O 1
ATOM 1244 N N . ARG A 1 160 ? -2.452 -1.459 7.820 1.00 94.25 160 ARG A N 1
ATOM 1245 C CA . ARG A 1 160 ? -1.168 -2.044 7.416 1.00 94.25 160 ARG A CA 1
ATOM 1246 C C . ARG A 1 160 ? -0.530 -1.271 6.271 1.00 94.25 160 ARG A C 1
ATOM 1248 O O . ARG A 1 160 ? -1.210 -0.588 5.518 1.00 94.25 160 ARG A O 1
ATOM 1255 N N . HIS A 1 161 ? 0.791 -1.381 6.122 1.00 90.31 161 HIS A N 1
ATOM 1256 C CA . HIS A 1 161 ? 1.516 -0.693 5.044 1.00 90.31 161 HIS A CA 1
ATOM 1257 C C . HIS A 1 161 ? 1.144 -1.185 3.640 1.00 90.31 161 HIS A C 1
ATOM 1259 O O . HIS A 1 161 ? 1.352 -0.450 2.682 1.00 90.31 161 HIS A O 1
ATOM 1265 N N . ASP A 1 162 ? 0.591 -2.392 3.521 1.00 89.94 162 ASP A N 1
ATOM 1266 C CA . ASP A 1 162 ? 0.099 -2.956 2.261 1.00 89.94 162 ASP A CA 1
ATOM 1267 C C . ASP A 1 162 ? -1.300 -2.445 1.871 1.00 89.94 162 ASP A C 1
ATOM 1269 O O . ASP A 1 162 ? -1.833 -2.867 0.851 1.00 89.94 162 ASP A O 1
ATOM 1273 N N . GLY A 1 163 ? -1.902 -1.555 2.670 1.00 92.88 163 GLY A N 1
ATOM 1274 C CA . GLY A 1 163 ? -3.248 -1.025 2.452 1.00 92.88 163 GLY A CA 1
ATOM 1275 C C . GLY A 1 163 ? -4.356 -1.782 3.183 1.00 92.88 163 GLY A C 1
ATOM 1276 O O . GLY A 1 163 ? -5.483 -1.290 3.212 1.00 92.88 163 GLY A O 1
ATOM 1277 N N . THR A 1 164 ? -4.066 -2.933 3.803 1.00 95.50 164 THR A N 1
ATOM 1278 C CA . THR A 1 164 ? -5.069 -3.708 4.546 1.00 95.50 164 THR A CA 1
ATOM 1279 C C . THR A 1 164 ? -5.591 -2.909 5.739 1.00 95.50 164 THR A C 1
ATOM 1281 O O . THR A 1 164 ? -4.810 -2.425 6.563 1.00 95.50 164 THR A O 1
ATOM 1284 N N . VAL A 1 165 ? -6.916 -2.815 5.864 1.00 97.69 165 VAL A N 1
ATOM 1285 C CA . VAL A 1 165 ? -7.590 -2.179 7.000 1.00 97.69 165 VAL A CA 1
ATOM 1286 C C . VAL A 1 165 ? -8.537 -3.175 7.658 1.00 97.69 165 VAL A C 1
ATOM 1288 O O . VAL A 1 165 ? -9.385 -3.763 6.992 1.00 97.69 165 VAL A O 1
ATOM 1291 N N . THR A 1 166 ? -8.410 -3.344 8.973 1.00 98.12 166 THR A N 1
ATOM 1292 C CA . THR A 1 166 ? -9.293 -4.206 9.771 1.00 98.12 166 THR A CA 1
ATOM 1293 C C . THR A 1 166 ? -9.985 -3.391 10.857 1.00 98.12 166 THR A C 1
ATOM 1295 O O . THR A 1 166 ? -9.346 -2.608 11.559 1.00 98.12 166 THR A O 1
ATOM 1298 N N . PHE A 1 167 ? -11.293 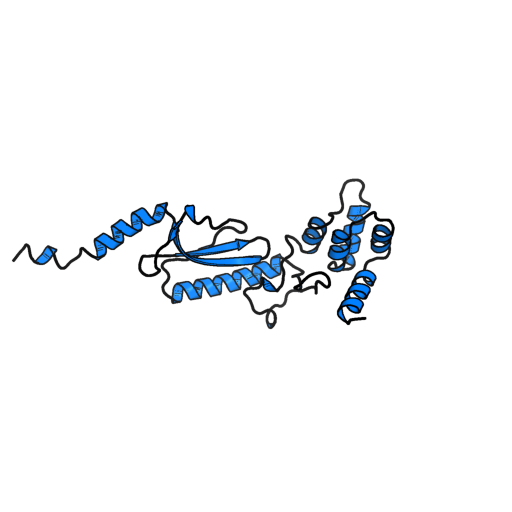-3.596 11.010 1.00 98.00 167 PHE A N 1
ATOM 1299 C CA . PHE A 1 167 ? -12.104 -2.985 12.059 1.00 98.00 167 PHE A CA 1
ATOM 1300 C C . PHE A 1 167 ? -12.396 -4.033 13.134 1.00 98.00 167 PHE A C 1
ATOM 1302 O O . PHE A 1 167 ? -13.200 -4.942 12.934 1.00 98.00 167 PHE A O 1
ATOM 1309 N N . HIS A 1 168 ? -11.728 -3.918 14.278 1.00 97.69 168 HIS A N 1
ATOM 1310 C CA . HIS A 1 168 ? -11.935 -4.799 15.423 1.00 97.69 168 HIS A CA 1
ATOM 1311 C C . HIS A 1 168 ? -13.020 -4.205 16.317 1.00 97.69 168 HIS A C 1
ATOM 1313 O O . HIS A 1 168 ? -12.802 -3.211 17.007 1.00 97.69 168 HIS A O 1
ATOM 1319 N N . GLU A 1 169 ? -14.204 -4.799 16.293 1.00 97.38 169 GLU A N 1
ATOM 1320 C CA . GLU A 1 169 ? -15.369 -4.341 17.051 1.00 97.38 169 GLU A CA 1
ATOM 1321 C C . GLU A 1 169 ? -15.418 -4.951 18.459 1.00 97.38 169 GLU A C 1
ATOM 1323 O O . GLU A 1 169 ? -15.169 -6.143 18.629 1.00 97.38 169 GLU A O 1
ATOM 1328 N N . GLY A 1 170 ? -15.792 -4.150 19.463 1.00 96.06 170 GLY A N 1
ATOM 1329 C CA . GLY A 1 170 ? -16.092 -4.649 20.811 1.00 96.06 170 GLY A CA 1
ATOM 1330 C C . GLY A 1 170 ? -14.870 -4.794 21.711 1.00 96.06 170 GLY A C 1
ATOM 1331 O O . GLY A 1 170 ? -14.698 -5.827 22.351 1.00 96.06 170 GLY A O 1
ATOM 1332 N N . TRP A 1 171 ? -14.023 -3.765 21.771 1.00 95.69 171 TRP A N 1
ATOM 1333 C CA . TRP A 1 171 ? -12.786 -3.810 22.555 1.00 95.69 171 TRP A CA 1
ATOM 1334 C C . TRP A 1 171 ? -12.605 -2.573 23.429 1.00 95.69 171 TRP A C 1
ATOM 1336 O O . TRP A 1 171 ? -12.954 -1.458 23.038 1.00 95.69 171 TRP A O 1
ATOM 1346 N N . LEU A 1 172 ? -12.022 -2.766 24.608 1.00 91.62 172 LEU A N 1
ATOM 1347 C CA . LEU A 1 172 ? -11.574 -1.706 25.510 1.00 91.62 172 LEU A CA 1
ATOM 1348 C C . LEU A 1 172 ? -10.128 -1.971 25.901 1.00 91.62 172 LEU A C 1
ATOM 1350 O O . LEU A 1 172 ? -9.766 -3.112 26.167 1.00 91.62 172 LEU A O 1
ATOM 1354 N N . LYS A 1 173 ? -9.285 -0.936 25.952 1.00 86.88 173 LYS A N 1
ATOM 1355 C CA . LYS A 1 173 ? -7.912 -1.123 26.433 1.00 86.88 173 LYS A CA 1
ATOM 1356 C C . LYS A 1 173 ? -7.965 -1.538 27.905 1.00 86.88 173 LYS A C 1
ATOM 1358 O O . LYS A 1 173 ? -8.754 -0.966 28.657 1.00 86.88 173 LYS A O 1
ATOM 1363 N N . VAL A 1 174 ? -7.118 -2.473 28.338 1.00 81.38 174 VAL A N 1
ATOM 1364 C CA . VAL A 1 174 ? -7.125 -2.986 29.728 1.00 81.38 174 VAL A CA 1
ATOM 1365 C C . VAL A 1 174 ? -7.049 -1.841 30.757 1.00 81.38 174 VAL A C 1
ATOM 1367 O O . VAL A 1 174 ? -7.765 -1.832 31.755 1.00 81.38 174 VAL A O 1
ATOM 1370 N N . SER A 1 175 ? -6.273 -0.790 30.463 1.00 76.56 175 SER A N 1
ATOM 1371 C CA . SER A 1 175 ? -6.163 0.418 31.300 1.00 76.56 175 SER A CA 1
ATOM 1372 C C . SER A 1 175 ? -7.452 1.253 31.415 1.00 76.56 175 SER A C 1
ATOM 1374 O O . SER A 1 175 ? -7.591 2.051 32.341 1.00 76.56 175 SER A O 1
ATOM 1376 N N . GLU A 1 176 ? -8.372 1.131 30.457 1.00 70.50 176 GLU A N 1
ATOM 1377 C CA . GLU A 1 176 ? -9.667 1.826 30.428 1.00 70.50 176 GLU A CA 1
ATOM 1378 C C . GLU A 1 176 ? -10.794 0.965 31.019 1.00 70.50 176 GLU A C 1
ATOM 1380 O O . GLU A 1 176 ? -11.723 1.502 31.627 1.00 70.50 176 GLU A O 1
ATOM 1385 N N . ALA A 1 177 ? -10.694 -0.362 30.894 1.00 62.56 177 ALA A N 1
ATOM 1386 C CA . ALA A 1 177 ? -11.707 -1.303 31.364 1.00 62.56 177 ALA A CA 1
ATOM 1387 C C . ALA A 1 177 ? -11.940 -1.222 32.884 1.00 62.56 177 ALA A C 1
ATOM 1389 O O . ALA A 1 177 ? -13.083 -1.303 33.339 1.00 62.56 177 ALA A O 1
ATOM 1390 N N . GLY A 1 178 ? -10.884 -0.967 33.666 1.00 60.34 178 GLY A N 1
ATOM 1391 C CA . GLY A 1 178 ? -10.991 -0.778 35.117 1.00 60.34 178 GLY A CA 1
ATOM 1392 C C . GLY A 1 178 ? -11.836 0.435 35.530 1.00 60.34 178 GLY A C 1
ATOM 1393 O O . GLY A 1 178 ? -12.505 0.380 36.554 1.00 60.34 178 GLY A O 1
ATOM 1394 N N . LYS A 1 179 ? -11.862 1.507 34.723 1.00 58.69 179 LYS A N 1
ATOM 1395 C CA . LYS A 1 179 ? -12.645 2.730 34.999 1.00 58.69 179 LYS A CA 1
ATOM 1396 C C . LYS A 1 179 ? -14.093 2.617 34.510 1.00 58.69 179 LYS A C 1
ATOM 1398 O O . LYS A 1 179 ? -14.999 3.173 35.125 1.00 58.69 179 LYS A O 1
ATOM 1403 N N . ALA A 1 180 ? -14.318 1.890 33.414 1.00 57.22 180 ALA A N 1
ATOM 1404 C CA . ALA A 1 180 ? -15.650 1.683 32.848 1.00 57.22 180 ALA A CA 1
ATOM 1405 C C . ALA A 1 180 ? -16.556 0.854 33.777 1.00 57.22 180 ALA A C 1
ATOM 1407 O O . ALA A 1 180 ? -17.712 1.226 33.972 1.00 57.22 180 ALA A O 1
ATOM 1408 N N . ARG A 1 181 ? -16.019 -0.197 34.420 1.00 55.09 181 ARG A N 1
ATOM 1409 C CA . ARG A 1 181 ? -16.766 -1.026 35.390 1.00 55.09 181 ARG A CA 1
ATOM 1410 C C . ARG A 1 181 ? -17.290 -0.205 36.571 1.00 55.09 181 ARG A C 1
ATOM 1412 O O . ARG A 1 181 ? -18.477 -0.239 36.855 1.00 55.09 181 ARG A O 1
ATOM 1419 N N . THR A 1 182 ? -16.455 0.661 37.150 1.00 53.69 182 THR A N 1
ATOM 1420 C CA . THR A 1 182 ? -16.855 1.543 38.263 1.00 53.69 182 THR A CA 1
ATOM 1421 C C . THR A 1 182 ? -17.949 2.545 37.887 1.00 53.69 182 THR A C 1
ATOM 1423 O O . THR A 1 182 ? -18.626 3.067 38.764 1.00 53.69 182 THR A O 1
ATOM 1426 N N . THR A 1 183 ? -18.097 2.862 36.598 1.00 53.47 183 THR A N 1
ATOM 1427 C CA . THR A 1 183 ? -19.102 3.821 36.121 1.00 53.47 183 THR A CA 1
ATOM 1428 C C . THR A 1 183 ? -20.417 3.120 35.777 1.00 53.47 183 THR A C 1
ATOM 1430 O O . THR A 1 183 ? -21.472 3.672 36.062 1.00 53.47 183 THR A O 1
ATOM 1433 N N . ALA A 1 184 ? -20.365 1.902 35.223 1.00 55.16 184 ALA A N 1
ATOM 1434 C CA . ALA A 1 184 ? -21.547 1.077 34.966 1.00 55.16 184 ALA A CA 1
ATOM 1435 C C . ALA A 1 184 ? -22.239 0.644 36.272 1.00 55.16 184 ALA A C 1
ATOM 1437 O O . ALA A 1 184 ? -23.444 0.847 36.399 1.00 55.16 184 ALA A O 1
ATOM 1438 N N . ASP A 1 185 ? -21.471 0.189 37.270 1.00 50.59 185 ASP A N 1
ATOM 1439 C CA . ASP A 1 185 ? -22.014 -0.194 38.584 1.00 50.59 185 ASP A CA 1
ATOM 1440 C C . ASP A 1 185 ? -22.679 0.999 39.295 1.00 50.59 185 ASP A C 1
ATOM 1442 O O . ASP A 1 185 ? -23.674 0.850 39.987 1.00 50.59 185 ASP A O 1
ATOM 1446 N N . ARG A 1 186 ? -22.186 2.226 39.075 1.00 47.97 186 ARG A N 1
ATOM 1447 C CA . ARG A 1 186 ? -22.756 3.454 39.659 1.00 47.97 186 ARG A CA 1
ATOM 1448 C C . ARG A 1 186 ? -24.030 3.947 38.969 1.00 47.97 186 ARG A C 1
ATOM 1450 O O . ARG A 1 186 ? -24.728 4.782 39.534 1.00 47.97 186 ARG A O 1
ATOM 1457 N N . VAL A 1 187 ? -24.277 3.505 37.736 1.00 52.09 187 VAL A N 1
ATOM 1458 C CA . VAL A 1 187 ? -25.479 3.843 36.955 1.00 52.09 187 VAL A CA 1
ATOM 1459 C C . VAL A 1 187 ? -26.593 2.826 37.206 1.00 52.09 187 VAL A C 1
ATOM 1461 O O . VAL A 1 187 ? -27.757 3.209 37.156 1.00 52.09 187 VAL A O 1
ATOM 1464 N N . GLU A 1 188 ? -26.266 1.571 37.534 1.00 48.00 188 GLU A N 1
ATOM 1465 C CA . GLU A 1 188 ? -27.255 0.624 38.078 1.00 48.00 188 GLU A CA 1
ATOM 1466 C C . GLU A 1 188 ? -27.707 1.001 39.503 1.00 48.00 188 GLU A C 1
ATOM 1468 O O . GLU A 1 188 ? -28.826 0.676 39.885 1.00 48.00 188 GLU A O 1
ATOM 1473 N N . ASP A 1 189 ? -26.889 1.748 40.255 1.00 49.31 189 ASP A N 1
ATOM 1474 C CA . ASP A 1 189 ? -27.093 2.031 41.686 1.00 49.31 189 ASP A CA 1
ATOM 1475 C C . ASP A 1 189 ? -27.642 3.452 42.003 1.00 49.31 189 ASP A C 1
ATOM 1477 O O . ASP A 1 189 ? -27.365 4.027 43.058 1.00 49.31 189 ASP A O 1
ATOM 1481 N N . GLY A 1 190 ? -28.430 4.079 41.115 1.00 41.59 190 GLY A N 1
ATOM 1482 C CA . GLY A 1 190 ? -29.117 5.345 41.449 1.00 41.59 190 GLY A CA 1
ATOM 1483 C C . GLY A 1 190 ? -30.342 5.679 40.583 1.00 41.59 190 GLY A C 1
ATOM 1484 O O . GLY A 1 190 ? -30.398 5.228 39.443 1.00 41.59 190 GLY A O 1
ATOM 1485 N N . PRO A 1 191 ? -31.327 6.494 41.042 1.00 44.16 191 PRO A N 1
ATOM 1486 C CA . PRO A 1 191 ? -31.533 7.126 42.350 1.00 44.16 191 PRO A CA 1
ATOM 1487 C C . PRO A 1 191 ? -32.772 6.594 43.121 1.00 44.16 191 PRO A C 1
ATOM 1489 O O . PRO A 1 191 ? -33.290 7.298 43.981 1.00 44.16 191 PRO A O 1
ATOM 1492 N N . GLU A 1 192 ? -33.285 5.387 42.848 1.00 45.72 192 GLU A N 1
ATOM 1493 C CA . GLU A 1 192 ? -34.505 4.894 43.531 1.00 45.72 192 GLU A CA 1
ATOM 1494 C C . GLU A 1 192 ? -34.286 4.371 44.966 1.00 45.72 192 GLU A C 1
ATOM 1496 O O . GLU A 1 192 ? -35.247 4.272 45.734 1.00 45.72 192 GLU A O 1
ATOM 1501 N N . GLU A 1 193 ? -33.050 4.066 45.379 1.00 44.62 193 GLU A N 1
ATOM 1502 C CA . GLU A 1 193 ? -32.797 3.504 46.719 1.00 44.62 193 GLU A CA 1
ATOM 1503 C C . GLU A 1 193 ? -32.510 4.566 47.801 1.00 44.62 193 GLU A C 1
ATOM 1505 O O . GLU A 1 193 ? -32.665 4.307 48.998 1.00 44.62 193 GLU A O 1
ATOM 1510 N N . VAL A 1 194 ? -32.181 5.806 47.416 1.00 44.44 194 VAL A N 1
ATOM 1511 C CA . VAL A 1 194 ? -31.874 6.878 48.386 1.00 44.44 194 VAL A CA 1
ATOM 1512 C C . VAL A 1 194 ? -33.144 7.539 48.951 1.00 44.44 194 VAL A C 1
ATOM 1514 O O . VAL A 1 194 ? -33.110 8.078 50.058 1.00 44.44 194 VAL A O 1
ATOM 1517 N N . GLU A 1 195 ? -34.291 7.432 48.273 1.00 41.19 195 GLU A N 1
ATOM 1518 C CA . GLU A 1 195 ? -35.550 8.049 48.728 1.00 41.19 195 GLU A CA 1
ATOM 1519 C C . GLU A 1 195 ? -36.383 7.144 49.663 1.00 41.19 195 GLU A C 1
ATOM 1521 O O . GLU A 1 195 ? -37.195 7.639 50.440 1.00 41.19 195 GLU A O 1
ATOM 1526 N N . ARG A 1 196 ? -36.113 5.827 49.723 1.00 44.97 196 ARG A N 1
ATOM 1527 C CA . ARG A 1 196 ? -36.819 4.891 50.634 1.00 44.97 196 ARG A CA 1
ATOM 1528 C C . ARG A 1 196 ? -36.256 4.819 52.057 1.00 44.97 196 ARG A C 1
ATOM 1530 O O . ARG A 1 196 ? -36.808 4.110 52.891 1.00 44.97 196 ARG A O 1
ATOM 1537 N N . ARG A 1 197 ? -35.171 5.539 52.360 1.00 45.88 197 ARG A N 1
ATOM 1538 C CA . ARG A 1 197 ? -34.578 5.608 53.715 1.00 45.88 197 ARG A CA 1
ATOM 1539 C C . ARG A 1 197 ? -34.912 6.900 54.471 1.00 45.88 197 ARG A C 1
ATOM 1541 O O . ARG A 1 197 ? -34.335 7.148 55.528 1.00 45.88 197 ARG A O 1
ATOM 1548 N N . ARG A 1 198 ? -35.816 7.730 53.937 1.00 46.91 198 ARG A N 1
ATOM 1549 C CA . ARG A 1 198 ? -36.265 8.993 54.557 1.00 46.91 198 ARG A CA 1
ATOM 1550 C C . ARG A 1 198 ? -37.793 9.160 54.633 1.00 46.91 198 ARG A C 1
ATOM 1552 O O . ARG A 1 198 ? -38.248 10.288 54.802 1.00 46.91 198 ARG A O 1
ATOM 1559 N N . ALA A 1 199 ? -38.560 8.073 54.543 1.00 39.56 199 ALA A N 1
ATOM 1560 C CA . ALA A 1 199 ? -40.007 8.066 54.784 1.00 39.56 199 ALA A CA 1
ATOM 1561 C C . ALA A 1 199 ? -40.341 7.304 56.070 1.00 39.56 199 ALA A C 1
ATOM 1563 O O . ALA A 1 199 ? -39.705 6.247 56.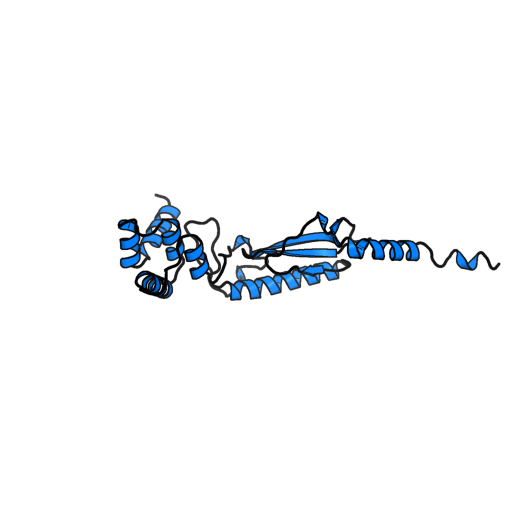292 1.00 39.56 199 ALA A O 1
#

Radius of gyration: 25.71 Å; Cα contacts (8 Å, |Δi|>4): 260; chains: 1; bounding box: 69×30×81 Å

Solvent-accessible surface area (backbone atoms only — not comparable to full-atom values): 11316 Å² total; per-residue (Å²): 137,54,72,68,57,52,53,44,52,51,42,62,64,70,44,56,72,68,60,53,47,38,46,74,72,66,75,45,56,73,54,28,54,56,32,50,52,72,40,53,73,68,55,47,51,54,46,50,52,28,59,74,35,93,88,48,76,50,64,52,34,73,51,26,32,16,64,65,18,70,37,61,63,29,39,58,86,39,55,76,53,66,69,91,79,51,87,69,61,69,41,79,38,80,87,57,95,47,36,28,41,52,41,46,66,61,47,47,59,50,39,54,52,36,50,50,52,53,51,51,52,43,49,75,72,60,42,67,42,75,47,76,51,59,80,59,48,77,84,58,68,90,59,37,42,80,41,48,50,90,77,57,8,18,33,40,35,32,29,40,70,48,46,47,71,47,78,46,74,24,34,32,46,53,90,50,48,69,57,50,53,64,50,54,58,54,59,76,70,56,74,76,73,73,64,71,77,77,116

Sequence (199 aa):
VTELTVRRVLALASLSGPIRKLYTDDEIDRETVRALTLATPARQADWLKLWYSETERAPMGRACRAWITGGSAITTDKALFDLAGYSGAVTADLFGEAAVFADAEAFWKAQDAAVAEKIAGYQQRGWAGVKVLERGAYFHRWDYEQTTKKQGGKVIVEQRHDGTVTFHEGWLKVSEAGKARTTADRVEDGPEEVERRRA

Mean predicted aligned error: 8.68 Å

Secondary structure (DSSP, 8-state):
--HHHHHHHHHHHTS-HHHHHHHHTTSS-HHHHHHHTTS-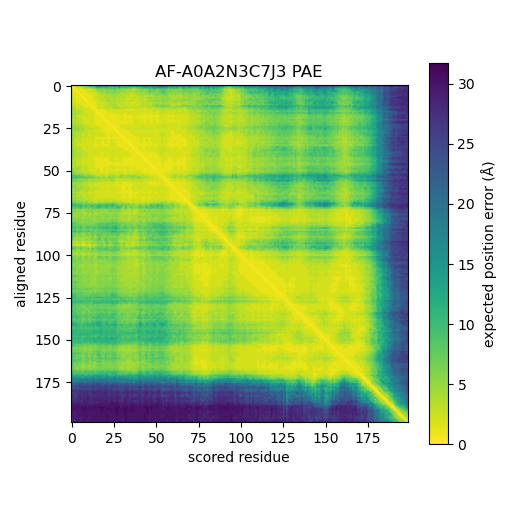HHHHHHHHHHHT-SS-----HHHHHHHHHTSS--BGGG-SS-GGG--S-EE--TTSSS-EES-HHHHHHHHHHHHHHHHHHHHHTT-S-EEEPPTT----GGGEEE--GGGTPEEEEEE-TTS-EEEEEEEEEHHHHHHHHHHHHHHHT-STTTSTT--

Foldseek 3Di:
DDPLVVVVVVLLVPQDPVLVVCVVVVVADPQQSLLRSQADNVVSVVLVCQVPDPPHHRDGHQRNNQVQQVGRWAFPVLQLDDPVPQPFDWADSSPDPGITGRYPVSRVVRRVVSVVVVQVVCVVVQQLEEAEDDEQDDDDCVQKDFAASVLRWYWYWYHYRNNHIDTRTGIDGPVCSVVSVVVVVVVVVDDPPVVVVPD

Nearest PDB structures (foldseek):
  7w5a-assembly1_A  TM=5.149E-01  e=4.223E+00  Homo sapiens